Protein 6MLU (pdb70)

Nearest PDB structures (foldseek):
  6mlu-assembly1_B  TM=1.007E+00  e=1.293E-32  Drosophila melanogaster
  6ds5-assembly1_A  TM=8.374E-01  e=1.511E-11  Homo sapiens
  7oxr-assembly1_A  TM=3.494E-01  e=3.766E-03  Saccharomyces cerevisiae
  7rsl-assembly1_A  TM=3.834E-01  e=1.712E-02  Saccharomyces cerevisiae
  6a3v-assembly8_O  TM=3.384E-01  e=7.341E-02  Homo sapiens

InterPro domains:
  IPR009617 Seipin [PF06775] (64-262)
  IPR009617 Seipin [PTHR21212] (45-310)

B-factor: mean 143.52, std 32.66, range [95.57, 213.73]

GO terms:
  GO:0005789 endoplasmic reticulum membrane (C, IDA)
  GO:0005811 lipid droplet (C, IDA)
  GO:0005789 endoplasmic reticulum membrane (C, EXP)
  GO:0140042 lipid droplet formation (P, IMP)
  GO:0099103 channel activator activity (F, IDA)
  GO:0005783 endoplasmic reticulum (C, IDA)
  GO:0046890 regulation of lipid biosynthetic process (P, IGI)
  GO:0048691 positive regulation of axon extension involved in regeneration (P, IGI)
  GO:0042594 response to starvation (P, IMP)
  GO:0010883 regulation of lipid storage (P, IMP)
  GO:0046339 diacylglycerol metabolic process (P, IMP)
  GO:0046473 phosphatidic acid metabolic process (P, IMP)
  GO:0046890 regulation of lipid biosynthetic process (P, IMP)
  GO:0090207 regulation of triglyceride metabolic process (P, IMP)
  GO:0006874 intracellular calcium ion homeostasis (P, IMP)

Sequence (306 aa):
RPVHMQFKTCLETSTPCTFPHAHVSLTKKQQLLMVGQAYKVIVNIDMPESPQNLELGMFMVCAEMRDYDSMLRGHSCRSAMMRYRSPLIRMISTWVLSPLYVLGWKEEFQQVPVEIFSRYLEERQHPITDVYVEIQSQKIQFYTVTLHIVADFRPVHMQFKTCLETSTPCTFPHAHVSLTKKQQLLMVGQAYKVIVNIDMPESPQNLELGMFMVCAEMRDYDSMLRGHSCRSAMMRYRSPLIRMISTWVLSPLYVLGWKEEFQQVPVEIFSRYLEERQHPITDVYVEIQSQKIQFYTVTLHIVADF

Structure (mmCIF, N/CA/C/O backbone):
data_6MLU
#
_entry.id   6MLU
#
_cell.length_a   1.000
_cell.length_b   1.000
_cell.length_c   1.000
_cell.angle_alpha   90.00
_c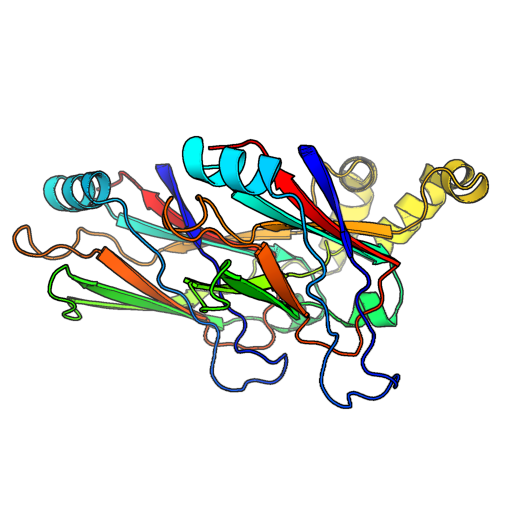ell.angle_beta   90.00
_cell.angle_gamma   90.00
#
_symmetry.space_group_name_H-M   'P 1'
#
loop_
_atom_site.group_PDB
_atom_site.id
_atom_site.type_symbol
_atom_site.label_atom_id
_atom_site.label_alt_id
_atom_site.label_comp_id
_atom_site.label_asym_id
_atom_site.label_entity_id
_atom_site.label_seq_id
_atom_site.pdbx_PDB_ins_code
_atom_site.Cartn_x
_atom_site.Cartn_y
_atom_site.Cartn_z
_atom_site.occupancy
_atom_site.B_iso_or_equiv
_atom_site.auth_seq_id
_atom_site.auth_comp_id
_atom_site.auth_asym_id
_atom_site.auth_atom_id
_atom_site.pdbx_PDB_model_num
ATOM 1 N N . ARG A 1 89 ? 144.764 113.680 195.308 1.00 169.59 88 ARG A N 1
ATOM 2 C CA . ARG A 1 89 ? 145.709 113.158 196.293 1.00 169.59 88 ARG A CA 1
ATOM 3 C C . ARG A 1 89 ? 146.992 112.494 195.718 1.00 169.59 88 ARG A C 1
ATOM 4 O O . ARG A 1 89 ? 148.060 112.702 196.294 1.00 169.59 88 ARG A O 1
ATOM 12 N N . PRO A 1 90 ? 146.941 111.714 194.625 1.00 158.41 89 PRO A N 1
ATOM 13 C CA . PRO A 1 90 ? 148.212 111.349 193.983 1.00 158.41 89 PRO A CA 1
ATOM 14 C C . PRO A 1 90 ? 148.808 112.536 193.237 1.00 158.41 89 PRO A C 1
ATOM 15 O O . PRO A 1 90 ? 148.163 113.144 192.382 1.00 158.41 89 PRO A O 1
ATOM 19 N N . VAL A 1 91 ? 150.046 112.864 193.578 1.00 151.32 90 VAL A N 1
ATOM 20 C CA . VAL A 1 91 ? 150.732 113.994 192.973 1.00 151.32 90 VAL A CA 1
ATOM 21 C C . VAL A 1 91 ? 151.352 113.546 191.657 1.00 151.32 90 VAL A C 1
ATOM 22 O O . VAL A 1 91 ? 151.590 112.360 191.423 1.00 151.32 90 VAL A O 1
ATOM 26 N N . HIS A 1 92 ? 151.589 114.506 190.766 1.00 149.01 91 HIS A N 1
ATOM 27 C CA . HIS A 1 92 ? 152.103 114.216 189.432 1.00 149.01 91 HIS A CA 1
ATOM 28 C C . HIS A 1 92 ? 153.036 115.341 189.024 1.00 149.01 91 HIS A C 1
ATOM 29 O O . HIS A 1 92 ? 152.602 116.489 188.904 1.00 149.01 91 HIS A O 1
ATOM 36 N N . MET A 1 93 ? 154.302 115.017 188.791 1.00 135.01 92 MET A N 1
ATOM 37 C CA . MET A 1 93 ? 155.326 116.022 188.556 1.00 135.01 92 MET A CA 1
ATOM 38 C C . MET A 1 93 ? 155.665 116.087 187.073 1.00 135.01 92 MET A C 1
ATOM 39 O O . MET A 1 93 ? 155.799 115.056 186.409 1.00 135.01 92 MET A O 1
ATOM 44 N N . GLN A 1 94 ? 155.806 117.310 186.556 1.00 137.53 93 GLN A N 1
ATOM 45 C CA . GLN A 1 94 ? 155.948 117.547 185.125 1.00 137.53 93 GLN A CA 1
ATOM 46 C C . GLN A 1 94 ? 157.129 118.457 184.851 1.00 137.53 93 GLN A C 1
ATOM 47 O O . GLN A 1 94 ? 157.396 119.393 185.609 1.00 137.53 93 GLN A O 1
ATOM 53 N N . PHE A 1 95 ? 157.822 118.191 183.748 1.00 124.19 94 PHE A N 1
ATOM 54 C CA . PHE A 1 95 ? 158.967 118.996 183.341 1.00 124.19 94 PHE A CA 1
ATOM 55 C C . PHE A 1 95 ? 158.510 119.954 182.252 1.00 124.19 94 PHE A C 1
ATOM 56 O O . PHE A 1 95 ? 158.520 119.647 181.061 1.00 124.19 94 PHE A O 1
ATOM 64 N N . LYS A 1 96 ? 158.086 121.136 182.677 1.00 123.23 95 LYS A N 1
ATOM 65 C CA . LYS A 1 96 ? 157.665 122.164 181.738 1.00 123.23 95 LYS A CA 1
ATOM 66 C C . LYS A 1 96 ? 158.895 122.738 181.049 1.00 123.23 95 LYS A C 1
ATOM 67 O O . LYS A 1 96 ? 159.690 123.443 181.681 1.00 123.23 95 LYS A O 1
ATOM 73 N N . THR A 1 97 ? 159.068 122.438 179.766 1.00 124.82 96 THR A N 1
ATOM 74 C CA . THR A 1 97 ? 160.250 122.873 179.032 1.00 124.82 96 THR A CA 1
ATOM 75 C C . THR A 1 97 ? 160.033 124.294 178.530 1.00 124.82 96 THR A C 1
ATOM 76 O O . THR A 1 97 ? 159.069 124.561 177.807 1.00 124.82 96 THR A O 1
ATOM 80 N N . CYS A 1 98 ? 160.937 125.198 178.903 1.00 134.12 97 CYS A N 1
ATOM 81 C CA . CYS A 1 98 ? 160.767 126.623 178.625 1.00 134.12 97 CYS A CA 1
ATOM 82 C C . CYS A 1 98 ? 161.385 126.969 177.272 1.00 134.12 97 CYS A C 1
ATOM 83 O O . CYS A 1 98 ? 162.372 127.700 177.173 1.00 134.12 97 CYS A O 1
ATOM 86 N N . LEU A 1 99 ? 160.789 126.375 176.225 1.00 152.95 98 LEU A N 1
ATOM 87 C CA . LEU A 1 99 ? 160.838 126.779 174.812 1.00 152.95 98 LEU A CA 1
ATOM 88 C C . LEU A 1 99 ? 162.196 127.234 174.272 1.00 152.95 98 LEU A C 1
ATOM 89 O O . LEU A 1 99 ? 162.270 128.148 173.444 1.00 152.95 98 LEU A O 1
ATOM 94 N N . GLU A 1 100 ? 163.270 126.627 174.793 1.00 165.54 99 GLU A N 1
ATOM 95 C CA . GLU A 1 100 ? 164.692 126.751 174.437 1.00 165.54 99 GLU A CA 1
ATOM 96 C C . GLU A 1 100 ? 165.252 128.171 174.359 1.00 165.54 99 GLU A C 1
ATOM 97 O O . GLU A 1 100 ? 166.402 128.342 173.948 1.00 165.54 99 GLU A O 1
ATOM 103 N N . THR A 1 101 ? 164.502 129.174 174.824 1.00 174.30 100 THR A N 1
ATOM 104 C CA . THR A 1 101 ? 164.927 130.570 174.874 1.00 174.30 100 THR A CA 1
ATOM 105 C C . THR A 1 101 ? 164.173 131.280 175.985 1.00 174.30 100 THR A C 1
ATOM 106 O O . THR A 1 101 ? 163.072 130.874 176.369 1.00 174.30 100 THR A O 1
ATOM 110 N N . SER A 1 102 ? 164.776 132.355 176.493 1.00 180.96 101 SER A N 1
ATOM 111 C CA . SER A 1 102 ? 164.022 133.298 177.311 1.00 180.96 101 SER A CA 1
ATOM 112 C C . SER A 1 102 ? 163.078 134.123 176.450 1.00 180.96 101 SER A C 1
ATOM 113 O O . SER A 1 102 ? 162.006 134.526 176.914 1.00 180.96 101 SER A O 1
ATOM 116 N N . THR A 1 103 ? 163.463 134.383 175.203 1.00 190.16 102 THR A N 1
ATOM 117 C CA . THR A 1 103 ? 162.603 135.035 174.233 1.00 190.16 102 THR A CA 1
ATOM 118 C C . THR A 1 103 ? 161.486 134.082 173.808 1.00 190.16 102 THR A C 1
ATOM 119 O O . THR A 1 103 ? 161.685 132.863 173.762 1.00 190.16 102 THR A O 1
ATOM 123 N N . PRO A 1 104 ? 160.288 134.606 173.512 1.00 186.96 103 PRO A N 1
ATOM 124 C CA . PRO A 1 104 ? 159.168 133.723 173.161 1.00 186.96 103 PRO A CA 1
ATOM 125 C C . PRO A 1 104 ? 159.268 133.124 171.771 1.00 186.96 103 PRO A C 1
ATOM 126 O O . PRO A 1 104 ? 158.727 133.681 170.810 1.00 186.96 103 PRO A O 1
ATOM 130 N N . CYS A 1 105 ? 159.981 132.001 171.651 1.00 188.75 104 CYS A N 1
ATOM 131 C CA . CYS A 1 105 ? 159.943 131.219 170.424 1.00 188.75 104 CYS A CA 1
ATOM 132 C C . CYS A 1 105 ? 158.530 130.700 170.165 1.00 188.75 104 CYS A C 1
ATOM 133 O O . CYS A 1 105 ? 157.862 131.162 169.235 1.00 188.75 104 CYS A O 1
ATOM 136 N N . THR A 1 106 ? 158.046 129.747 170.975 1.00 167.61 105 THR A N 1
ATOM 137 C CA . THR A 1 106 ? 156.634 129.414 170.863 1.00 167.61 105 THR A CA 1
ATOM 138 C C . THR A 1 106 ? 155.858 129.635 172.156 1.00 167.61 105 THR A C 1
ATOM 139 O O . THR A 1 106 ? 155.127 130.621 172.265 1.00 167.61 105 THR A O 1
ATOM 143 N N . PHE A 1 107 ? 156.109 128.781 173.168 1.00 132.83 106 PHE A N 1
ATOM 144 C CA . PHE A 1 107 ? 155.386 128.620 174.434 1.00 132.83 106 PHE A CA 1
ATOM 145 C C . PHE A 1 107 ? 156.003 127.490 175.253 1.00 132.83 106 PHE A C 1
ATOM 146 O O . PHE A 1 107 ? 156.716 126.653 174.686 1.00 132.83 106 PHE A O 1
ATOM 154 N N . PRO A 1 108 ? 155.766 127.420 176.568 1.00 120.75 107 PRO A N 1
ATOM 155 C CA . PRO A 1 108 ? 156.215 126.247 177.326 1.00 120.75 107 PRO A CA 1
ATOM 156 C C . PRO A 1 108 ? 155.469 124.978 176.926 1.00 120.75 107 PRO A C 1
ATOM 157 O O . PRO A 1 108 ? 154.348 125.013 176.413 1.00 120.75 107 PRO A O 1
ATOM 161 N N . HIS A 1 109 ? 156.126 123.840 177.156 1.00 127.23 108 HIS A N 1
ATOM 162 C CA . HIS A 1 109 ? 155.755 122.565 176.553 1.00 127.23 108 HIS A CA 1
ATOM 163 C C . HIS A 1 109 ? 155.853 121.475 177.614 1.00 127.23 108 HIS A C 1
ATOM 164 O O . HIS A 1 109 ? 156.658 121.564 178.541 1.00 127.23 108 HIS A O 1
ATOM 171 N N . ALA A 1 110 ? 155.026 120.438 177.458 1.00 130.31 109 ALA A N 1
ATOM 172 C CA . ALA A 1 110 ? 154.636 119.557 178.559 1.00 130.31 109 ALA A CA 1
ATOM 173 C C . ALA A 1 110 ? 154.301 118.138 178.103 1.00 130.31 109 ALA A C 1
ATOM 174 O O . ALA A 1 110 ? 154.977 117.580 177.236 1.00 130.31 109 ALA A O 1
ATOM 176 N N . HIS A 1 111 ? 153.324 117.529 178.790 1.00 141.01 110 HIS A N 1
ATOM 177 C CA . HIS A 1 111 ? 152.667 116.224 178.615 1.00 141.01 110 HIS A CA 1
ATOM 178 C C . HIS A 1 111 ? 153.567 115.008 178.849 1.00 141.01 110 HIS A C 1
ATOM 179 O O . HIS A 1 111 ? 153.820 114.189 177.963 1.00 141.01 110 HIS A O 1
ATOM 186 N N . VAL A 1 112 ? 154.018 114.865 180.091 1.00 145.55 111 VAL A N 1
ATOM 187 C CA . VAL A 1 112 ? 154.448 113.578 180.622 1.00 145.55 111 VAL A CA 1
ATOM 188 C C . VAL A 1 112 ? 153.431 113.141 181.678 1.00 145.55 111 VAL A C 1
ATOM 189 O O . VAL A 1 112 ? 153.199 113.851 182.666 1.00 145.55 111 VAL A O 1
ATOM 193 N N . SER A 1 113 ? 152.788 111.996 181.442 1.00 155.94 112 SER A N 1
ATOM 194 C CA . SER A 1 113 ? 151.753 111.485 182.345 1.00 155.94 112 SER A CA 1
ATOM 195 C C . SER A 1 113 ? 151.524 110.011 182.066 1.00 155.94 112 SER A C 1
ATOM 196 O O . SER A 1 113 ? 151.145 109.652 180.946 1.00 155.94 112 SER A O 1
ATOM 199 N N . LEU A 1 114 ? 151.732 109.162 183.076 1.00 176.38 113 LEU A N 1
ATOM 200 C CA . LEU A 1 114 ? 151.421 107.737 182.952 1.00 176.38 113 LEU A CA 1
ATOM 201 C C . LEU A 1 114 ? 151.117 107.193 184.346 1.00 176.38 113 LEU A C 1
ATOM 202 O O . LEU A 1 114 ? 152.038 106.815 185.077 1.00 176.38 113 LEU A O 1
ATOM 207 N N . THR A 1 115 ? 149.830 107.156 184.706 1.00 187.02 114 THR A N 1
ATOM 208 C CA . THR A 1 115 ? 149.331 106.388 185.855 1.00 187.02 114 THR A CA 1
ATOM 209 C C . THR A 1 115 ? 148.065 105.685 185.371 1.00 187.02 114 THR A C 1
ATOM 210 O O . THR A 1 115 ? 146.963 106.216 185.527 1.00 187.02 114 THR A O 1
ATOM 214 N N . LYS A 1 116 ? 148.233 104.487 184.801 1.00 195.30 115 LYS A N 1
ATOM 215 C CA . LYS A 1 116 ? 147.116 103.799 184.160 1.00 195.30 115 LYS A CA 1
ATOM 216 C C . LYS A 1 116 ? 146.111 103.276 185.180 1.00 195.30 115 LYS A C 1
ATOM 217 O O . LYS A 1 116 ? 144.904 103.263 184.911 1.00 195.30 115 LYS A O 1
ATOM 223 N N . LYS A 1 117 ? 146.590 102.850 186.352 1.00 192.24 116 LYS A N 1
ATOM 224 C CA . LYS A 1 117 ? 145.687 102.426 187.416 1.00 192.24 116 LYS A CA 1
ATOM 225 C C . LYS A 1 117 ? 144.874 103.604 187.950 1.00 192.24 116 LYS A C 1
ATOM 226 O O . LYS A 1 117 ? 143.676 103.466 188.224 1.00 192.24 116 LYS A O 1
ATOM 232 N N . GLN A 1 118 ? 145.483 104.790 188.028 1.00 190.08 117 GLN A N 1
ATOM 233 C CA . GLN A 1 118 ? 144.767 105.974 188.472 1.00 190.08 117 GLN A CA 1
ATOM 234 C C . GLN A 1 118 ? 143.943 106.580 187.349 1.00 190.08 117 GLN A C 1
ATOM 235 O O . GLN A 1 118 ? 142.952 107.260 187.623 1.00 190.08 117 GLN A O 1
ATOM 241 N N . GLN A 1 119 ? 144.343 106.332 186.102 1.00 188.36 118 GLN A N 1
ATOM 242 C CA . GLN A 1 119 ? 143.501 106.613 184.943 1.00 188.36 118 GLN A CA 1
ATOM 243 C C . GLN A 1 119 ? 142.184 105.849 185.028 1.00 188.36 118 GLN A C 1
ATOM 244 O O . GLN A 1 119 ? 141.099 106.426 184.868 1.00 188.36 118 GLN A O 1
ATOM 250 N N . LEU A 1 120 ? 142.266 104.545 185.313 1.00 194.99 119 LEU A N 1
ATOM 251 C CA . LEU A 1 120 ? 141.064 103.724 185.421 1.00 194.99 119 LEU A CA 1
ATOM 252 C C . LEU A 1 120 ? 140.247 104.087 186.657 1.00 194.99 119 LEU A C 1
ATOM 253 O O . LEU A 1 120 ? 139.011 104.091 186.607 1.00 194.99 119 LEU A O 1
ATOM 258 N N . LEU A 1 121 ? 140.913 104.398 187.770 1.00 191.35 120 LEU A N 1
ATOM 259 C CA . LEU A 1 121 ? 140.184 104.835 188.955 1.00 191.35 120 LEU A CA 1
ATOM 260 C C . LEU A 1 121 ? 139.597 106.234 188.795 1.00 191.35 120 LEU A C 1
ATOM 261 O O . LEU A 1 121 ? 138.645 106.576 189.502 1.00 191.35 120 LEU A O 1
ATOM 266 N N . MET A 1 122 ? 140.140 107.046 187.887 1.00 196.58 121 MET A N 1
ATOM 267 C CA . MET A 1 122 ? 139.495 108.310 187.561 1.00 196.58 121 MET A CA 1
ATOM 268 C C . MET A 1 122 ? 138.231 108.085 186.746 1.00 196.58 121 MET A C 1
ATOM 269 O O . MET A 1 122 ? 137.204 108.727 186.993 1.00 196.58 121 MET A O 1
ATOM 274 N N . VAL A 1 123 ? 138.286 107.168 185.775 1.00 195.76 122 VAL A N 1
ATOM 275 C CA . VAL A 1 123 ? 137.142 106.956 184.893 1.00 195.76 122 VAL A CA 1
ATOM 276 C C . VAL A 1 123 ? 136.013 106.246 185.629 1.00 195.76 122 VAL A C 1
ATOM 277 O O . VAL A 1 123 ? 134.851 106.674 185.578 1.00 195.76 122 VAL A O 1
ATOM 281 N N . GLY A 1 124 ? 136.337 105.166 186.343 1.00 199.03 123 GLY A N 1
ATOM 282 C CA . GLY A 1 124 ? 135.319 104.382 187.019 1.00 199.03 123 GLY A CA 1
ATOM 283 C C . GLY A 1 124 ? 134.672 105.077 188.199 1.00 199.03 123 GLY A C 1
ATOM 284 O O . GLY A 1 124 ? 133.594 104.660 188.633 1.00 199.03 123 GLY A O 1
ATOM 285 N N . GLN A 1 125 ? 135.302 106.127 188.728 1.00 198.68 124 GLN A N 1
ATOM 286 C CA . GLN A 1 125 ? 134.797 106.811 189.910 1.00 198.68 124 GLN A CA 1
ATOM 287 C C . GLN A 1 125 ? 134.673 108.320 189.728 1.00 198.68 124 GLN A C 1
ATOM 288 O O . GLN A 1 125 ? 134.511 109.031 190.731 1.00 198.68 124 GLN A O 1
ATOM 294 N N . ALA A 1 126 ? 134.761 108.818 188.484 1.00 185.54 125 ALA A N 1
ATOM 295 C CA . ALA A 1 126 ? 134.436 110.202 188.103 1.00 185.54 125 ALA A CA 1
ATOM 296 C C . ALA A 1 126 ? 135.302 111.234 188.822 1.00 185.54 125 ALA A C 1
ATOM 297 O O . ALA A 1 126 ? 134.807 112.246 189.320 1.00 185.54 125 ALA A O 1
ATOM 299 N N . TYR A 1 127 ? 136.609 110.991 188.862 1.00 184.70 126 TYR A N 1
ATOM 300 C CA . TYR A 1 127 ? 137.529 111.894 189.535 1.00 184.70 126 TYR A CA 1
ATOM 301 C C . TYR A 1 127 ? 137.820 113.104 188.645 1.00 184.70 126 TYR A C 1
ATOM 302 O O . TYR A 1 127 ? 137.361 113.196 187.506 1.00 184.70 126 TYR A O 1
ATOM 311 N N . LYS A 1 128 ? 138.600 114.048 189.167 1.00 157.08 127 LYS A N 1
ATOM 312 C CA . LYS A 1 128 ? 138.959 115.239 188.409 1.00 157.08 127 LYS A CA 1
ATOM 313 C C . LYS A 1 128 ? 140.439 115.535 188.602 1.00 157.08 127 LYS A C 1
ATOM 314 O O . LYS A 1 128 ? 141.140 114.860 189.367 1.00 157.08 127 LYS A O 1
ATOM 320 N N . VAL A 1 129 ? 140.910 116.569 187.905 1.00 145.61 128 VAL A N 1
ATOM 321 C CA . VAL A 1 129 ? 142.322 116.914 187.854 1.00 145.61 128 VAL A CA 1
ATOM 322 C C . VAL A 1 129 ? 142.474 118.418 188.068 1.00 145.61 128 VAL A C 1
ATOM 323 O O . VAL A 1 129 ? 141.611 119.214 187.680 1.00 145.61 128 VAL A O 1
ATOM 327 N N . ILE A 1 130 ? 143.555 118.799 188.745 1.00 138.21 129 ILE A N 1
ATOM 328 C CA . ILE A 1 130 ? 143.882 120.196 189.003 1.00 138.21 129 ILE A CA 1
ATOM 329 C C . ILE A 1 130 ? 145.394 120.370 188.926 1.00 138.21 129 ILE A C 1
ATOM 330 O O . ILE A 1 130 ? 146.159 119.535 189.422 1.00 138.21 129 ILE A O 1
ATOM 335 N N . VAL A 1 131 ? 145.825 121.430 188.256 1.00 126.32 130 VAL A N 1
ATOM 336 C CA . VAL A 1 131 ? 147.235 121.771 188.148 1.00 126.32 130 VAL A CA 1
ATOM 337 C C . VAL A 1 131 ? 147.563 122.749 189.270 1.00 126.32 130 VAL A C 1
ATOM 338 O O . VAL A 1 131 ? 146.683 123.434 189.799 1.00 126.32 130 VAL A O 1
ATOM 342 N N . ASN A 1 132 ? 148.829 122.779 189.678 1.00 121.65 131 ASN A N 1
ATOM 343 C CA . ASN A 1 132 ? 149.284 123.673 190.735 1.00 121.65 131 ASN A CA 1
ATOM 344 C C . ASN A 1 132 ? 150.677 124.150 190.371 1.00 121.65 131 ASN A C 1
ATOM 345 O O . ASN A 1 132 ? 151.569 123.331 190.134 1.00 121.65 131 ASN A O 1
ATOM 350 N N . ILE A 1 133 ? 150.865 125.463 190.326 1.00 109.73 132 ILE A N 1
ATOM 351 C CA . ILE A 1 133 ? 152.122 126.063 189.905 1.00 109.73 132 ILE A CA 1
ATOM 352 C C . ILE A 1 133 ? 152.724 126.811 191.085 1.00 109.73 132 ILE A C 1
ATOM 353 O O . ILE A 1 133 ? 152.028 127.554 191.781 1.00 109.73 132 ILE A O 1
ATOM 358 N N . ASP A 1 134 ? 154.019 126.611 191.310 1.00 114.67 133 ASP A N 1
ATOM 359 C CA . ASP A 1 134 ? 154.750 127.265 192.387 1.00 114.67 133 ASP A CA 1
ATOM 360 C C . ASP A 1 134 ? 155.593 128.372 191.770 1.00 114.67 133 ASP A C 1
ATOM 361 O O . ASP A 1 134 ? 156.528 128.092 191.014 1.00 114.67 133 ASP A O 1
ATOM 366 N N . MET A 1 135 ? 155.279 129.615 192.103 1.00 100.91 134 MET A N 1
ATOM 367 C CA . MET A 1 135 ? 155.951 130.747 191.488 1.00 100.91 134 MET A CA 1
ATOM 368 C C . MET A 1 135 ? 156.305 131.779 192.549 1.00 100.91 134 MET A C 1
ATOM 369 O O . MET A 1 135 ? 155.579 131.931 193.535 1.00 100.91 134 MET A O 1
ATOM 374 N N . PRO A 1 136 ? 157.423 132.483 192.381 1.00 100.74 135 PRO A N 1
ATOM 375 C CA . PRO A 1 136 ? 157.864 133.415 193.425 1.00 100.74 135 PRO A CA 1
ATOM 376 C C . PRO A 1 136 ? 157.253 134.793 193.293 1.00 100.74 135 PRO A C 1
ATOM 377 O O . PRO A 1 136 ? 156.440 135.043 192.402 1.00 100.74 135 PRO A O 1
ATOM 381 N N . GLU A 1 137 ? 157.648 135.700 194.181 1.00 100.01 136 GLU A N 1
ATOM 382 C CA . GLU A 1 137 ? 157.283 137.110 194.060 1.00 100.01 136 GLU A CA 1
ATOM 383 C C . GLU A 1 137 ? 158.359 137.900 193.323 1.00 100.01 136 GLU A C 1
ATOM 384 O O . GLU A 1 137 ? 158.842 138.921 193.806 1.00 100.01 136 GLU A O 1
ATOM 390 N N . SER A 1 138 ? 158.738 137.427 192.144 1.00 104.20 137 SER A N 1
ATOM 391 C CA . SER A 1 138 ? 159.696 138.147 191.327 1.00 104.20 137 SER A CA 1
ATOM 392 C C . SER A 1 138 ? 159.063 139.421 190.772 1.00 104.20 137 SER A C 1
ATOM 393 O O . SER A 1 138 ? 157.844 139.480 190.594 1.00 104.20 137 SER A O 1
ATOM 396 N N . PRO A 1 139 ? 159.864 140.467 190.536 1.00 109.69 138 PRO A N 1
ATOM 397 C CA . PRO A 1 139 ? 159.320 141.670 189.885 1.00 109.69 138 PRO A CA 1
ATOM 398 C C . PRO A 1 139 ? 158.781 141.412 188.494 1.00 109.69 138 PRO A C 1
ATOM 399 O O . PRO A 1 139 ? 157.762 142.003 188.116 1.00 109.69 138 PRO A O 1
ATOM 403 N N . GLN A 1 140 ? 159.422 140.527 187.725 1.00 104.11 139 GLN A N 1
ATOM 404 C CA . GLN A 1 140 ? 158.833 140.094 186.462 1.00 104.11 139 GLN A CA 1
ATOM 405 C C . GLN A 1 140 ? 157.579 139.269 186.705 1.00 104.11 139 GLN A C 1
ATOM 406 O O . GLN A 1 140 ? 156.636 139.314 185.910 1.00 104.11 139 GLN A O 1
ATOM 412 N N . ASN A 1 141 ? 157.547 138.517 187.805 1.00 103.02 140 ASN A N 1
ATOM 413 C CA . ASN A 1 141 ? 156.361 137.739 188.116 1.00 103.02 140 ASN A CA 1
ATOM 414 C C . ASN A 1 141 ? 155.240 138.627 188.636 1.00 103.02 140 ASN A C 1
ATOM 415 O O . ASN A 1 141 ? 154.066 138.349 188.380 1.00 103.02 140 ASN A O 1
ATOM 420 N N . LEU A 1 142 ? 155.575 139.691 189.360 1.00 104.47 141 LEU A N 1
ATOM 421 C CA . LEU A 1 142 ? 154.543 140.596 189.844 1.00 104.47 141 LEU A CA 1
ATOM 422 C C . LEU A 1 142 ? 154.054 141.552 188.772 1.00 104.47 141 LEU A C 1
ATOM 423 O O . LEU A 1 142 ? 152.932 142.053 188.873 1.00 104.47 141 LEU A O 1
ATOM 428 N N . GLU A 1 143 ? 154.860 141.808 187.745 1.00 111.15 142 GLU A N 1
ATOM 429 C CA . GLU A 1 143 ? 154.418 142.619 186.620 1.00 111.15 142 GLU A CA 1
ATOM 430 C C . GLU A 1 143 ? 153.531 141.827 185.663 1.00 111.15 142 GLU A C 1
ATOM 431 O O . GLU A 1 143 ? 152.864 142.423 184.810 1.00 111.15 142 GLU A O 1
ATOM 437 N N . LEU A 1 144 ? 153.465 140.503 185.834 1.00 108.17 143 LEU A N 1
ATOM 438 C CA . LEU A 1 144 ? 152.787 139.636 184.876 1.00 108.17 143 LEU A CA 1
ATOM 439 C C . LEU A 1 144 ? 151.279 139.846 184.893 1.00 108.17 143 LEU A C 1
ATOM 440 O O . LEU A 1 144 ? 150.672 140.134 183.857 1.00 108.17 143 LEU A O 1
ATOM 445 N N . GLY A 1 145 ? 150.658 139.713 186.055 1.00 115.77 144 GLY A N 1
ATOM 446 C CA . GLY A 1 145 ? 149.218 139.828 186.107 1.00 115.77 144 GLY A CA 1
ATOM 447 C C . GLY A 1 145 ? 148.544 138.566 185.599 1.00 115.77 144 GLY A C 1
ATOM 448 O O . GLY A 1 145 ? 149.009 137.449 185.819 1.00 115.77 144 GLY A O 1
ATOM 449 N N . MET A 1 146 ? 147.430 138.758 184.902 1.00 114.54 145 MET A N 1
ATOM 450 C CA . MET A 1 146 ? 146.628 137.631 184.451 1.00 114.54 145 MET A CA 1
ATOM 451 C C . MET A 1 146 ? 147.300 136.923 183.283 1.00 114.54 145 MET A C 1
ATOM 452 O O . MET A 1 146 ? 147.927 137.554 182.429 1.00 114.54 145 MET A O 1
ATOM 457 N N . PHE A 1 147 ? 147.181 135.598 183.263 1.00 111.60 146 PHE A N 1
ATOM 458 C CA . PHE A 1 147 ? 147.676 134.785 182.168 1.00 111.60 146 PHE A CA 1
ATOM 459 C C . PHE A 1 147 ? 146.741 133.599 181.992 1.00 111.60 146 PHE A C 1
ATOM 460 O O . PHE A 1 147 ? 146.063 133.174 182.930 1.00 111.60 146 PHE A O 1
ATOM 468 N N . MET A 1 148 ? 146.720 133.064 180.782 1.00 116.26 147 MET A N 1
ATOM 469 C CA . MET A 1 148 ? 145.930 131.886 180.475 1.00 116.26 147 MET A CA 1
ATOM 470 C C . MET A 1 148 ? 146.789 130.632 180.561 1.00 116.26 147 MET A C 1
ATOM 471 O O . MET A 1 148 ? 148.002 130.664 180.355 1.00 116.26 147 MET A O 1
ATOM 476 N N . VAL A 1 149 ? 146.135 129.521 180.885 1.00 118.96 148 VAL A N 1
ATOM 477 C CA . VAL A 1 149 ? 146.772 128.212 180.890 1.00 118.96 148 VAL A CA 1
ATOM 478 C C . VAL A 1 149 ? 145.792 127.253 180.236 1.00 118.96 148 VAL A C 1
ATOM 479 O O . VAL A 1 149 ? 144.577 127.465 180.277 1.00 118.96 148 VAL A O 1
ATOM 483 N N . CYS A 1 150 ? 146.312 126.227 179.567 1.00 133.36 149 CYS A N 1
ATOM 484 C CA . CYS A 1 150 ? 145.4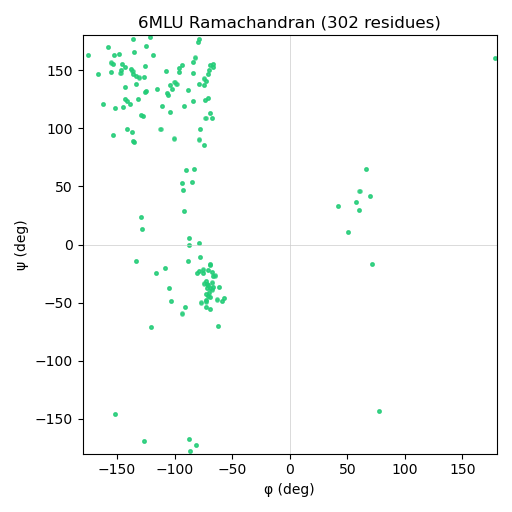14 125.380 178.801 1.00 133.36 149 CYS A CA 1
ATOM 485 C C . CYS A 1 150 ? 145.929 123.950 178.815 1.00 133.36 149 CYS A C 1
ATOM 486 O O . CYS A 1 150 ? 147.136 123.708 178.910 1.00 133.36 149 CYS A O 1
ATOM 489 N N . ALA A 1 151 ? 144.996 123.004 178.722 1.00 143.15 150 ALA A N 1
ATOM 490 C CA . ALA A 1 151 ? 145.310 121.587 178.835 1.00 143.15 150 ALA A CA 1
ATOM 491 C C . ALA A 1 151 ? 144.448 120.781 177.875 1.00 143.15 150 ALA A C 1
ATOM 492 O O . ALA A 1 151 ? 143.336 121.183 177.528 1.00 143.15 150 ALA A O 1
ATOM 494 N N . GLU A 1 152 ? 144.972 119.628 177.461 1.00 157.65 151 GLU A N 1
ATOM 495 C CA . GLU A 1 152 ? 144.319 118.766 176.486 1.00 157.65 151 GLU A CA 1
ATOM 496 C C . GLU A 1 152 ? 144.145 117.370 177.061 1.00 157.65 151 GLU A C 1
ATOM 497 O O . GLU A 1 152 ? 144.687 117.032 178.114 1.00 157.65 151 GLU A O 1
ATOM 503 N N . MET A 1 153 ? 143.387 116.544 176.342 1.00 170.20 152 MET A N 1
ATOM 504 C CA . MET A 1 153 ? 143.078 115.181 176.774 1.00 170.20 152 MET A CA 1
ATOM 505 C C . MET A 1 153 ? 143.214 114.252 175.574 1.00 170.20 152 MET A C 1
ATOM 506 O O . MET A 1 153 ? 142.270 114.104 174.790 1.00 170.20 152 MET A O 1
ATOM 511 N N . ARG A 1 154 ? 144.371 113.606 175.442 1.00 171.72 153 ARG A N 1
ATOM 512 C CA . ARG A 1 154 ? 144.620 112.640 174.380 1.00 171.72 153 ARG A CA 1
ATOM 513 C C . ARG A 1 154 ? 144.619 111.235 174.966 1.00 171.72 153 ARG A C 1
ATOM 514 O O . ARG A 1 154 ? 145.307 110.972 175.957 1.00 171.72 153 ARG A O 1
ATOM 522 N N . ASP A 1 155 ? 143.866 110.335 174.340 1.00 185.22 154 ASP A N 1
ATOM 523 C CA . ASP A 1 155 ? 143.577 109.044 174.944 1.00 185.22 154 ASP A CA 1
ATOM 524 C C . ASP A 1 155 ? 144.660 108.017 174.622 1.00 185.22 154 ASP A C 1
ATOM 525 O O . ASP A 1 155 ? 145.746 108.340 174.137 1.00 185.22 154 ASP A O 1
ATOM 530 N N . TYR A 1 156 ? 144.345 106.749 174.905 1.00 187.11 155 TYR A N 1
ATOM 531 C CA . TYR A 1 156 ? 145.214 105.637 174.539 1.00 187.11 155 TYR A CA 1
ATOM 532 C C . TYR A 1 156 ? 145.326 105.490 173.027 1.00 187.11 155 TYR A C 1
ATOM 533 O O . TYR A 1 156 ? 146.340 104.987 172.528 1.00 187.11 155 TYR A O 1
ATOM 542 N N . ASP A 1 157 ? 144.311 105.928 172.288 1.00 190.19 156 ASP A N 1
ATOM 543 C CA . ASP A 1 157 ? 144.368 105.994 170.837 1.00 190.19 156 ASP A CA 1
ATOM 544 C C . ASP A 1 157 ? 144.960 107.298 170.326 1.00 190.19 156 ASP A C 1
ATOM 545 O O . ASP A 1 157 ? 144.944 107.523 169.110 1.00 190.19 156 ASP A O 1
ATOM 550 N N . SER A 1 158 ? 145.449 108.155 171.233 1.00 185.45 157 SER A N 1
ATOM 551 C CA . SER A 1 158 ? 146.009 109.480 170.926 1.00 185.45 157 SER A CA 1
ATOM 552 C C . SER A 1 158 ? 145.003 110.369 170.195 1.00 185.45 157 SER A C 1
ATOM 553 O O . SER A 1 158 ? 145.359 111.145 169.307 1.00 185.45 157 SER A O 1
ATOM 556 N N . MET A 1 159 ? 143.734 110.253 170.573 1.00 183.19 158 MET A N 1
ATOM 557 C CA . MET A 1 159 ? 142.675 111.103 170.049 1.00 183.19 158 MET A CA 1
ATOM 558 C C . MET A 1 159 ? 142.342 112.166 171.085 1.00 183.19 158 MET A C 1
ATOM 559 O O . MET A 1 159 ? 142.198 111.858 172.271 1.00 183.19 158 MET A O 1
ATOM 564 N N . LEU A 1 160 ? 142.228 113.411 170.634 1.00 171.08 159 LEU A N 1
ATOM 565 C CA . LEU A 1 160 ? 141.891 114.527 171.509 1.00 171.08 159 LEU A CA 1
ATOM 566 C C . LEU A 1 160 ? 140.448 114.396 171.981 1.00 171.08 159 LEU A C 1
ATOM 567 O O . LEU A 1 160 ? 139.513 114.509 171.182 1.00 171.08 159 LEU A O 1
ATOM 572 N N . ARG A 1 161 ? 140.260 114.161 173.277 1.00 172.94 160 ARG A N 1
ATOM 573 C CA . ARG A 1 161 ? 138.933 113.935 173.836 1.00 172.94 160 ARG A CA 1
ATOM 574 C C .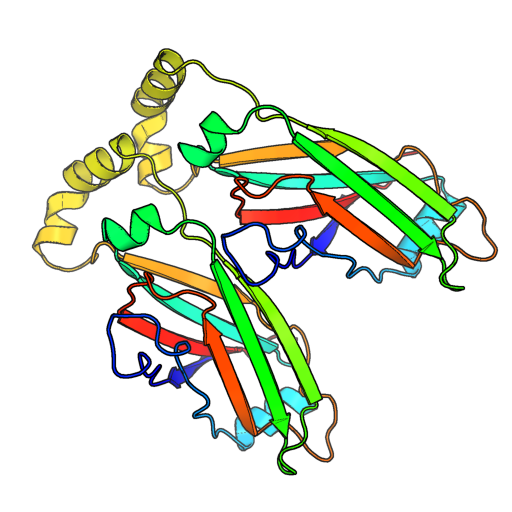 ARG A 1 161 ? 138.427 115.096 174.676 1.00 172.94 160 ARG A C 1
ATOM 575 O O . ARG A 1 161 ? 137.225 115.200 174.913 1.00 172.94 160 ARG A O 1
ATOM 583 N N . GLY A 1 162 ? 139.315 115.959 175.146 1.00 160.64 161 GLY A N 1
ATOM 584 C CA . GLY A 1 162 ? 138.909 117.108 175.933 1.00 160.64 161 GLY A CA 1
ATOM 585 C C . GLY A 1 162 ? 139.934 118.216 175.837 1.00 160.64 161 GLY A C 1
ATOM 586 O O . GLY A 1 162 ? 141.135 117.971 175.708 1.00 160.64 161 GLY A O 1
ATOM 587 N N . HIS A 1 163 ? 139.443 119.447 175.920 1.00 144.17 162 HIS A N 1
ATOM 588 C CA . HIS A 1 163 ? 140.273 120.627 175.704 1.00 144.17 162 HIS A CA 1
ATOM 589 C C . HIS A 1 163 ? 139.692 121.775 176.505 1.00 144.17 162 HIS A C 1
ATOM 590 O O . HIS A 1 163 ? 138.557 122.189 176.248 1.00 144.17 162 HIS A O 1
ATOM 597 N N . SER A 1 164 ? 140.459 122.292 177.462 1.00 140.21 163 SER A N 1
ATOM 598 C CA . SER A 1 164 ? 139.984 123.400 178.281 1.00 140.21 163 SER A CA 1
ATOM 599 C C . SER A 1 164 ? 141.127 124.362 178.542 1.00 140.21 163 SER A C 1
ATOM 600 O O . SER A 1 164 ? 142.166 123.965 179.078 1.00 140.21 163 SER A O 1
ATOM 603 N N . CYS A 1 165 ? 140.928 125.617 178.167 1.00 137.07 164 CYS A N 1
ATOM 604 C CA . CYS A 1 165 ? 141.855 126.678 178.518 1.00 137.07 164 CYS A CA 1
ATOM 605 C C . CYS A 1 165 ? 141.314 127.416 179.733 1.00 137.07 164 CYS A C 1
ATOM 606 O O . CYS A 1 165 ? 140.108 127.672 179.833 1.00 137.07 164 CYS A O 1
ATOM 609 N N . ARG A 1 166 ? 142.206 127.744 180.661 1.00 125.89 165 ARG A N 1
ATOM 610 C CA . ARG A 1 166 ? 141.823 128.271 181.961 1.00 125.89 165 ARG A CA 1
ATOM 611 C C . ARG A 1 166 ? 142.527 129.590 182.232 1.00 125.89 165 ARG A C 1
ATOM 612 O O . ARG A 1 166 ? 143.617 129.850 181.721 1.00 125.89 165 ARG A O 1
ATOM 620 N N . SER A 1 167 ? 141.892 130.412 183.058 1.00 109.77 166 SER A N 1
ATOM 621 C CA . SER A 1 167 ? 142.426 131.703 183.460 1.00 109.77 166 SER A CA 1
ATOM 622 C C . SER A 1 167 ? 143.136 131.590 184.799 1.00 109.77 166 SER A C 1
ATOM 623 O O . SER A 1 167 ? 142.757 130.791 185.658 1.00 109.77 166 SER A O 1
ATOM 626 N N . ALA A 1 168 ? 144.166 132.413 184.980 1.00 105.29 167 ALA A N 1
ATOM 627 C CA . ALA A 1 168 ? 144.957 132.363 186.199 1.00 105.29 167 ALA A CA 1
ATOM 628 C C . ALA A 1 168 ? 145.615 133.710 186.433 1.00 105.29 167 ALA A C 1
ATOM 629 O O . ALA A 1 168 ? 145.828 134.493 185.505 1.00 105.29 167 ALA A O 1
ATOM 631 N N . MET A 1 169 ? 145.948 133.959 187.699 1.00 106.62 168 MET A N 1
ATOM 632 C CA . MET A 1 169 ? 146.559 135.199 188.156 1.00 106.62 168 MET A CA 1
ATOM 633 C C . MET A 1 169 ? 147.074 134.965 189.568 1.00 106.62 168 MET A C 1
ATOM 634 O O . MET A 1 169 ? 146.485 134.191 190.326 1.00 106.62 168 MET A O 1
ATOM 639 N N . MET A 1 170 ? 148.179 135.623 189.908 1.00 109.81 169 MET A N 1
ATOM 640 C CA . MET A 1 170 ? 148.704 135.566 191.264 1.00 109.81 169 MET A CA 1
ATOM 641 C C . MET A 1 170 ? 147.758 136.245 192.244 1.00 109.81 169 MET A C 1
ATOM 642 O O . MET A 1 170 ? 146.995 137.147 191.885 1.00 109.81 169 MET A O 1
ATOM 647 N N . ARG A 1 171 ? 147.804 135.796 193.493 1.00 105.13 170 ARG A N 1
ATOM 648 C CA . ARG A 1 171 ? 147.136 136.499 194.578 1.00 105.13 170 ARG A CA 1
ATOM 649 C C . ARG A 1 171 ? 147.841 137.828 194.797 1.00 105.13 170 ARG A C 1
ATOM 650 O O . ARG A 1 171 ? 148.976 137.860 195.284 1.00 105.13 170 ARG A O 1
ATOM 658 N N . TYR A 1 172 ? 147.189 138.923 194.426 1.00 99.55 171 TYR A N 1
ATOM 659 C CA . TYR A 1 172 ? 147.834 140.222 194.521 1.00 99.55 171 TYR A CA 1
ATOM 660 C C . TYR A 1 172 ? 147.911 140.690 195.963 1.00 99.55 171 TYR A C 1
ATOM 661 O O . TYR A 1 172 ? 146.951 140.571 196.729 1.00 99.55 171 TYR A O 1
ATOM 670 N N . ARG A 1 173 ? 149.067 141.233 196.323 1.00 104.80 172 ARG A N 1
ATOM 671 C CA . ARG A 1 173 ? 149.297 141.845 197.619 1.00 104.80 172 ARG A CA 1
ATOM 672 C C . ARG A 1 173 ? 149.830 143.247 197.391 1.00 104.80 172 ARG A C 1
ATOM 673 O O . ARG A 1 173 ? 150.571 143.488 196.435 1.00 104.80 172 ARG A O 1
ATOM 681 N N . SER A 1 174 ? 149.441 144.171 198.259 1.00 104.79 173 SER A N 1
ATOM 682 C CA . SER A 1 174 ? 149.988 145.511 198.197 1.00 104.79 173 SER A CA 1
ATOM 683 C C . SER A 1 174 ? 151.459 145.482 198.615 1.00 104.79 173 SER A C 1
ATOM 684 O O . SER A 1 174 ? 151.884 144.569 199.325 1.00 104.79 173 SER A O 1
ATOM 687 N N . PRO A 1 175 ? 152.267 146.444 198.157 1.00 100.38 174 PRO A N 1
ATOM 688 C CA . PRO A 1 175 ? 153.660 146.485 198.624 1.00 100.38 174 PRO A CA 1
ATOM 689 C C . PRO A 1 175 ? 153.785 146.817 200.096 1.00 100.38 174 PRO A C 1
ATOM 690 O O . PRO A 1 175 ? 154.763 146.394 200.730 1.00 100.38 174 PRO A O 1
ATOM 694 N N . LEU A 1 176 ? 152.815 147.543 200.652 1.00 106.43 175 LEU A N 1
ATOM 695 C CA . LEU A 1 176 ? 152.787 147.799 202.088 1.00 106.43 175 LEU A CA 1
ATOM 696 C C . LEU A 1 176 ? 152.633 146.504 202.868 1.00 106.43 175 LEU A C 1
ATOM 697 O O . LEU A 1 176 ? 153.373 146.249 203.822 1.00 106.43 175 LEU A O 1
ATOM 702 N N . ILE A 1 177 ? 151.687 145.657 202.457 1.00 107.14 176 ILE A N 1
ATOM 703 C CA . ILE A 1 177 ? 151.465 144.427 203.198 1.00 107.14 176 ILE A CA 1
ATOM 704 C C . ILE A 1 177 ? 152.565 143.408 202.927 1.00 107.14 176 ILE A C 1
ATOM 705 O O . ILE A 1 177 ? 152.814 142.544 203.774 1.00 107.14 176 ILE A O 1
ATOM 710 N N . ARG A 1 178 ? 153.290 143.528 201.811 1.00 106.79 177 ARG A N 1
ATOM 711 C CA . ARG A 1 178 ? 154.461 142.679 201.630 1.00 106.79 177 ARG A CA 1
ATOM 712 C C . ARG A 1 178 ? 155.591 143.109 202.549 1.00 106.79 177 ARG A C 1
ATOM 713 O O . ARG A 1 178 ? 156.304 142.258 203.092 1.00 106.79 177 ARG A O 1
ATOM 721 N N . MET A 1 179 ? 155.756 144.418 202.760 1.00 118.26 178 MET A N 1
ATOM 722 C CA . MET A 1 179 ? 156.766 144.873 203.710 1.00 118.26 178 MET A CA 1
ATOM 723 C C . MET A 1 179 ? 156.401 144.491 205.138 1.00 118.26 178 MET A C 1
ATOM 724 O O . MET A 1 179 ? 157.274 144.106 205.920 1.00 118.26 178 MET A O 1
ATOM 729 N N . ILE A 1 180 ? 155.117 144.576 205.487 1.00 119.79 179 ILE A N 1
ATOM 730 C CA . ILE A 1 180 ? 154.698 144.232 206.841 1.00 119.79 179 ILE A CA 1
ATOM 731 C C . ILE A 1 180 ? 154.823 142.732 207.076 1.00 119.79 179 ILE A C 1
ATOM 732 O O . ILE A 1 180 ? 155.313 142.296 208.128 1.00 119.79 179 ILE A O 1
ATOM 737 N N . SER A 1 181 ? 154.439 141.919 206.088 1.00 120.76 180 SER A N 1
ATOM 738 C CA . SER A 1 181 ? 154.635 140.478 206.201 1.00 120.76 180 SER A CA 1
ATOM 739 C C . SER A 1 181 ? 156.110 140.107 206.173 1.00 120.76 180 SER A C 1
ATOM 740 O O . SER A 1 181 ? 156.493 139.040 206.672 1.00 120.76 180 SER A O 1
ATOM 743 N N . THR A 1 182 ? 156.951 140.962 205.596 1.00 119.59 181 THR A N 1
ATOM 744 C CA . THR A 1 182 ? 158.388 140.736 205.659 1.00 119.59 181 THR A CA 1
ATOM 745 C C . THR A 1 182 ? 158.924 141.014 207.059 1.00 119.59 181 THR A C 1
ATOM 746 O O . THR A 1 182 ? 159.656 140.195 207.623 1.00 119.59 181 THR A O 1
ATOM 750 N N . TRP A 1 183 ? 158.567 142.165 207.635 1.00 121.95 182 TRP A N 1
ATOM 751 C CA . TRP A 1 183 ? 159.112 142.535 208.936 1.00 121.95 182 TRP A CA 1
ATOM 752 C C . TRP A 1 183 ? 158.564 141.674 210.064 1.00 121.95 182 TRP A C 1
ATOM 753 O O . TRP A 1 183 ? 159.292 141.377 211.016 1.00 121.95 182 TRP A O 1
ATOM 764 N N . VAL A 1 184 ? 157.299 141.267 209.984 1.00 126.00 183 VAL A N 1
ATOM 765 C CA . VAL A 1 184 ? 156.706 140.483 211.063 1.00 126.00 183 VAL A CA 1
ATOM 766 C C . VAL A 1 184 ? 157.258 139.065 211.061 1.00 126.00 183 VAL A C 1
ATOM 767 O O . VAL A 1 184 ? 157.782 138.585 212.072 1.00 126.00 183 VAL A O 1
ATOM 771 N N . LEU A 1 185 ? 157.172 138.381 209.925 1.00 121.10 184 LEU A N 1
ATOM 772 C CA . LEU A 1 185 ? 157.589 136.991 209.849 1.00 121.10 184 LEU A CA 1
ATOM 773 C C . LEU A 1 185 ? 159.043 136.839 209.437 1.00 121.10 184 LEU A C 1
ATOM 774 O O . LEU A 1 185 ? 159.395 135.819 208.837 1.00 121.10 184 LEU A O 1
ATOM 779 N N . SER A 1 186 ? 159.877 137.826 209.758 1.00 118.37 185 SER A N 1
ATOM 780 C CA . SER A 1 186 ? 161.273 137.847 209.328 1.00 118.37 185 SER A CA 1
ATOM 781 C C . SER A 1 186 ? 162.131 136.640 209.730 1.00 118.37 185 SER A C 1
ATOM 782 O O . SER A 1 186 ? 162.849 136.135 208.850 1.00 118.37 1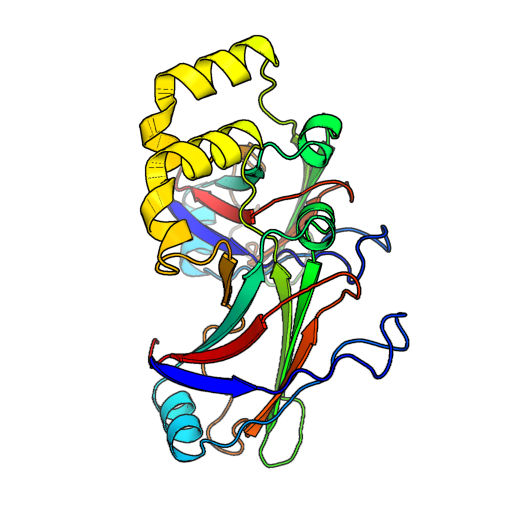85 SER A O 1
ATOM 785 N N . PRO A 1 187 ? 162.125 136.115 210.974 1.00 127.47 186 PRO A N 1
ATOM 786 C CA . PRO A 1 187 ? 162.983 134.947 211.246 1.00 127.47 186 PRO A CA 1
ATOM 787 C C . PRO A 1 187 ? 162.527 133.669 210.565 1.00 127.47 186 PRO A C 1
ATOM 788 O O . PRO A 1 187 ? 163.321 132.728 210.467 1.00 127.47 186 PRO A O 1
ATOM 792 N N . LEU A 1 188 ? 161.284 133.603 210.089 1.00 122.86 187 LEU A N 1
ATOM 793 C CA . LEU A 1 188 ? 160.866 132.454 209.300 1.00 122.86 187 LEU A CA 1
ATOM 794 C C . LEU A 1 188 ? 161.537 132.464 207.935 1.00 122.86 187 LEU A C 1
ATOM 795 O O . LEU A 1 188 ? 162.035 131.433 207.466 1.00 122.86 187 LEU A O 1
ATOM 800 N N . TYR A 1 189 ? 161.568 133.627 207.287 1.00 124.35 188 TYR A N 1
ATOM 801 C CA . TYR A 1 189 ? 162.195 133.721 205.977 1.00 124.35 188 TYR A CA 1
ATOM 802 C C . TYR A 1 189 ? 163.712 133.717 206.081 1.00 124.35 188 TYR A C 1
ATOM 803 O O . TYR A 1 189 ? 164.392 133.350 205.118 1.00 124.35 188 TYR A O 1
ATOM 812 N N . VAL A 1 190 ? 164.261 134.133 207.227 1.00 125.24 189 VAL A N 1
ATOM 813 C CA . VAL A 1 190 ? 165.700 134.018 207.431 1.00 125.24 189 VAL A CA 1
ATOM 814 C C . VAL A 1 190 ? 166.101 132.557 207.564 1.00 125.24 189 VAL A C 1
ATOM 815 O O . VAL A 1 190 ? 167.056 132.097 206.923 1.00 125.24 189 VAL A O 1
ATOM 819 N N . LEU A 1 191 ? 165.352 131.794 208.350 1.00 133.30 190 LEU A N 1
ATOM 820 C CA . LEU A 1 191 ? 165.650 130.383 208.529 1.00 133.30 190 LEU A CA 1
ATOM 821 C C . LEU A 1 191 ? 165.176 129.517 207.372 1.00 133.30 190 LEU A C 1
ATOM 822 O O . LEU A 1 191 ? 165.366 128.298 207.422 1.00 133.30 190 LEU A O 1
ATOM 827 N N . GLY A 1 192 ? 164.583 130.105 206.341 1.00 141.81 191 GLY A N 1
ATOM 828 C CA . GLY A 1 192 ? 164.190 129.358 205.162 1.00 141.81 191 GLY A CA 1
ATOM 829 C C . GLY A 1 192 ? 163.042 128.407 205.405 1.00 141.81 191 GLY A C 1
ATOM 830 O O . GLY A 1 192 ? 163.072 127.267 204.926 1.00 141.81 191 GLY A O 1
ATOM 831 N N . TRP A 1 193 ? 162.033 128.840 206.151 1.00 144.08 192 TRP A N 1
ATOM 832 C CA . TRP A 1 193 ? 160.894 127.997 206.474 1.00 144.08 192 TRP A CA 1
ATOM 833 C C . TRP A 1 193 ? 159.655 128.370 205.685 1.00 144.08 192 TRP A C 1
ATOM 834 O O . TRP A 1 193 ? 158.892 127.488 205.283 1.00 144.08 192 TRP A O 1
ATOM 845 N N . LYS A 1 194 ? 159.440 129.659 205.456 1.00 134.35 193 LYS A N 1
ATOM 846 C CA . LYS A 1 194 ? 158.616 130.136 204.362 1.00 134.35 193 LYS A CA 1
ATOM 847 C C . LYS A 1 194 ? 159.542 130.743 203.317 1.00 134.35 193 LYS A C 1
ATOM 848 O O . LYS A 1 194 ? 160.618 131.245 203.649 1.00 134.35 193 LYS A O 1
ATOM 854 N N . GLU A 1 195 ? 159.139 130.670 202.048 1.00 137.47 194 GLU A N 1
ATOM 855 C CA . GLU A 1 195 ? 160.096 130.863 200.964 1.00 137.47 194 GLU A CA 1
ATOM 856 C C . GLU A 1 195 ? 159.636 131.879 199.927 1.00 137.47 194 GLU A C 1
ATOM 857 O O . GLU A 1 195 ? 160.080 131.802 198.778 1.00 137.47 194 GLU A O 1
ATOM 863 N N . GLU A 1 196 ? 158.745 132.800 200.305 1.00 123.48 195 GLU A N 1
ATOM 864 C CA . GLU A 1 196 ? 158.343 133.959 199.493 1.00 123.48 195 GLU A CA 1
ATOM 865 C C . GLU A 1 196 ? 157.717 133.573 198.152 1.00 123.48 195 GLU A C 1
ATOM 866 O O . GLU A 1 196 ? 157.828 134.317 197.175 1.00 123.48 195 GLU A O 1
ATOM 872 N N . PHE A 1 197 ? 157.060 132.427 198.070 1.00 113.15 196 PHE A N 1
ATOM 873 C CA . PHE A 1 197 ? 156.417 132.029 196.827 1.00 113.15 196 PHE A CA 1
ATOM 874 C C . PHE A 1 197 ? 154.929 131.824 197.074 1.00 113.15 196 PHE A C 1
ATOM 875 O O . PHE A 1 197 ? 154.439 131.967 198.195 1.00 113.15 196 PHE A O 1
ATOM 883 N N . GLN A 1 198 ? 154.210 131.485 196.012 1.00 107.08 197 GLN A N 1
ATOM 884 C CA . GLN A 1 198 ? 152.787 131.200 196.098 1.00 107.08 197 GLN A CA 1
ATOM 885 C C . GLN A 1 198 ? 152.474 129.928 19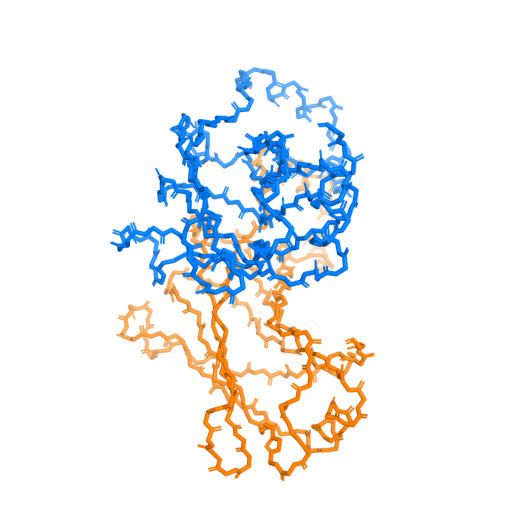5.333 1.00 107.08 197 GLN A C 1
ATOM 886 O O . GLN A 1 198 ? 152.996 129.708 194.238 1.00 107.08 197 GLN A O 1
ATOM 892 N N . GLN A 1 199 ? 151.620 129.097 195.912 1.00 114.20 198 GLN A N 1
ATOM 893 C CA . GLN A 1 199 ? 151.057 127.960 195.204 1.00 114.20 198 GLN A CA 1
ATOM 894 C C . GLN A 1 199 ? 149.749 128.410 194.576 1.00 114.20 198 GLN A C 1
ATOM 895 O O . GLN A 1 199 ? 148.837 128.839 195.288 1.00 114.20 198 GLN A O 1
ATOM 901 N N . VAL A 1 200 ? 149.661 128.338 193.254 1.00 117.50 199 VAL A N 1
ATOM 902 C CA . VAL A 1 200 ? 148.452 128.778 192.568 1.00 117.50 199 VAL A CA 1
ATOM 903 C C . VAL A 1 200 ? 147.775 127.557 191.959 1.00 117.50 199 VAL A C 1
ATOM 904 O O . VAL A 1 200 ? 148.200 127.077 190.899 1.00 117.50 199 VAL A O 1
ATOM 908 N N . PRO A 1 201 ? 146.752 127.004 192.601 1.00 126.37 200 PRO A N 1
ATOM 909 C CA . PRO A 1 201 ? 146.008 125.909 191.978 1.00 126.37 200 PRO A CA 1
ATOM 910 C C . PRO A 1 201 ? 145.039 126.447 190.943 1.00 126.37 200 PRO A C 1
ATOM 911 O O . PRO A 1 201 ? 144.387 127.475 191.139 1.00 126.37 200 PRO A O 1
ATOM 915 N N . VAL A 1 202 ? 144.967 125.756 189.813 1.00 128.35 201 VAL A N 1
ATOM 916 C CA . VAL A 1 202 ? 144.051 126.104 188.736 1.00 128.35 201 VAL A CA 1
ATOM 917 C C . VAL A 1 202 ? 143.261 124.847 188.402 1.00 128.35 201 VAL A C 1
ATOM 918 O O . VAL A 1 202 ? 143.826 123.880 187.878 1.00 128.35 201 VAL A O 1
ATOM 922 N N . GLU A 1 203 ? 141.968 124.853 188.717 1.00 136.61 202 GLU A N 1
ATOM 923 C CA . GLU A 1 203 ? 141.117 123.708 188.428 1.00 136.61 202 GLU A CA 1
ATOM 924 C C . GLU A 1 203 ? 140.896 123.600 186.928 1.00 136.61 202 GLU A C 1
ATOM 925 O O . GLU A 1 203 ? 140.471 124.565 186.285 1.00 136.61 202 GLU A O 1
ATOM 931 N N . ILE A 1 204 ? 141.188 122.432 186.371 1.00 128.91 203 ILE A N 1
ATOM 932 C CA . ILE A 1 204 ? 141.168 122.241 184.930 1.00 128.91 203 ILE A CA 1
ATOM 933 C C . ILE A 1 204 ? 139.916 121.503 184.479 1.00 128.91 203 ILE A C 1
ATOM 934 O O . ILE A 1 204 ? 139.240 121.930 183.545 1.00 128.91 203 ILE A O 1
ATOM 939 N N . PHE A 1 205 ? 139.587 120.392 185.132 1.00 142.39 204 PHE A N 1
ATOM 940 C CA . PHE A 1 205 ? 138.395 119.631 184.786 1.00 142.39 204 PHE A CA 1
ATOM 941 C C . PHE A 1 205 ? 137.645 119.236 186.050 1.00 142.39 204 PHE A C 1
ATOM 942 O O . PHE A 1 205 ? 138.169 119.316 187.162 1.00 142.39 204 PHE A O 1
ATOM 950 N N . SER A 1 206 ? 136.403 118.801 185.854 1.00 162.57 205 SER A N 1
ATOM 951 C CA . SER A 1 206 ? 135.539 118.392 186.951 1.00 162.57 205 SER A CA 1
ATOM 952 C C . SER A 1 206 ? 135.152 116.923 186.914 1.00 162.57 205 SER A C 1
ATOM 953 O O . SER A 1 206 ? 134.824 116.364 187.961 1.00 162.57 205 SER A O 1
ATOM 956 N N . ARG A 1 207 ? 135.176 116.285 185.744 1.00 177.00 206 ARG A N 1
ATOM 957 C CA . ARG A 1 207 ? 134.724 114.901 185.643 1.00 177.00 206 ARG A CA 1
ATOM 958 C C . ARG A 1 207 ? 135.763 113.991 184.999 1.00 177.00 206 ARG A C 1
ATOM 959 O O . ARG A 1 207 ? 136.920 114.381 184.816 1.00 177.00 206 ARG A O 1
ATOM 967 N N . TYR A 1 208 ? 135.349 112.771 184.662 1.00 200.64 207 TYR A N 1
ATOM 968 C CA . TYR A 1 208 ? 136.256 111.699 184.276 1.00 200.64 207 TYR A CA 1
ATOM 969 C C . TYR A 1 208 ? 136.667 111.832 182.808 1.00 200.64 207 TYR A C 1
ATOM 970 O O . TYR A 1 208 ? 136.356 112.815 182.129 1.00 200.64 207 TYR A O 1
ATOM 979 N N . LEU A 1 209 ? 137.378 110.826 182.300 1.00 198.47 208 LEU A N 1
ATOM 980 C CA . LEU A 1 209 ? 138.035 110.909 180.995 1.00 198.47 208 LEU A CA 1
ATOM 981 C C . LEU A 1 209 ? 137.156 110.360 179.870 1.00 198.47 208 LEU A C 1
ATOM 982 O O . LEU A 1 209 ? 137.582 109.532 179.062 1.00 198.47 208 LEU A O 1
ATOM 987 N N . GLU A 1 210 ? 135.892 110.792 179.871 1.00 209.05 209 GLU A N 1
ATOM 988 C CA . GLU A 1 210 ? 134.938 110.810 178.760 1.00 209.05 209 GLU A CA 1
ATOM 989 C C . GLU A 1 210 ? 134.400 109.436 178.326 1.00 209.05 209 GLU A C 1
ATOM 990 O O . GLU A 1 210 ? 133.305 109.378 177.753 1.00 209.05 209 GLU A O 1
ATOM 996 N N . GLU A 1 211 ? 135.050 108.336 178.723 1.00 201.86 210 GLU A N 1
ATOM 997 C CA . GLU A 1 211 ? 134.596 106.973 178.418 1.00 201.86 210 GLU A CA 1
ATOM 998 C C . GLU A 1 211 ? 135.493 105.969 179.124 1.00 201.86 210 GLU A C 1
ATOM 999 O O . GLU A 1 211 ? 136.614 106.282 179.534 1.00 201.86 210 GLU A O 1
ATOM 1005 N N . ARG A 1 212 ? 134.989 104.738 179.218 1.00 199.69 211 ARG A N 1
ATOM 1006 C CA . ARG A 1 212 ? 135.747 103.604 179.722 1.00 199.69 211 ARG A CA 1
ATOM 1007 C C . ARG A 1 212 ? 136.537 102.882 178.640 1.00 199.69 211 ARG A C 1
ATOM 1008 O O . ARG A 1 212 ? 137.411 102.075 178.969 1.00 199.69 211 ARG A O 1
ATOM 1016 N N . GLN A 1 213 ? 136.244 103.140 177.365 1.00 202.98 212 GLN A N 1
ATOM 1017 C CA . GLN A 1 213 ? 136.880 102.387 176.289 1.00 202.98 212 GLN A CA 1
ATOM 1018 C C . GLN A 1 213 ? 138.306 102.860 176.042 1.00 202.98 212 GLN A C 1
ATOM 1019 O O . GLN A 1 213 ? 139.234 102.047 175.982 1.00 202.98 212 GLN A O 1
ATOM 1025 N N . HIS A 1 214 ? 138.504 104.168 175.896 1.00 193.51 213 HIS A N 1
ATOM 1026 C CA . HIS A 1 214 ? 139.836 104.727 175.679 1.00 193.51 213 HIS A CA 1
ATOM 1027 C C . HIS A 1 214 ? 140.012 105.963 176.547 1.00 193.51 213 HIS A C 1
ATOM 1028 O O . HIS A 1 214 ? 139.704 107.084 176.127 1.00 193.51 213 HIS A O 1
ATOM 1035 N N . PRO A 1 215 ? 140.491 105.790 177.771 1.00 184.45 214 PRO A N 1
ATOM 1036 C CA . PRO A 1 215 ? 140.730 106.932 178.658 1.00 184.45 214 PRO A CA 1
ATOM 1037 C C . PRO A 1 215 ? 142.045 107.629 178.319 1.00 184.45 214 PRO A C 1
ATOM 1038 O O . PRO A 1 215 ? 142.844 107.151 177.520 1.00 184.45 214 PRO A O 1
ATOM 1042 N N . ILE A 1 216 ? 142.279 108.747 179.003 1.00 183.22 215 ILE A N 1
ATOM 1043 C CA . ILE A 1 216 ? 143.322 109.703 178.644 1.00 183.22 215 ILE A CA 1
ATOM 1044 C C . ILE A 1 216 ? 144.635 109.314 179.307 1.00 183.22 215 ILE A C 1
ATOM 1045 O O . ILE A 1 216 ? 144.674 109.034 180.508 1.00 183.22 215 ILE A O 1
ATOM 1050 N N . THR A 1 217 ? 145.715 109.316 178.525 1.00 174.69 216 THR A N 1
ATOM 1051 C CA . THR A 1 217 ? 147.037 108.976 179.037 1.00 174.69 216 THR A CA 1
ATOM 1052 C C . THR A 1 217 ? 147.816 110.216 179.475 1.00 174.69 216 THR A C 1
ATOM 1053 O O . THR A 1 217 ? 148.209 110.326 180.642 1.00 174.69 216 THR A O 1
ATOM 1057 N N . ASP A 1 218 ? 148.050 111.151 178.557 1.00 168.14 217 ASP A N 1
ATOM 1058 C CA . ASP A 1 218 ? 148.837 112.343 178.830 1.00 168.14 217 ASP A CA 1
ATOM 1059 C C . ASP A 1 218 ? 148.005 113.604 178.633 1.00 168.14 217 ASP A C 1
ATOM 1060 O O . ASP A 1 218 ? 146.940 113.581 178.010 1.00 168.14 217 ASP A O 1
ATOM 1065 N N . VAL A 1 219 ? 148.501 114.711 179.179 1.00 141.64 218 VAL A N 1
ATOM 1066 C CA . VAL A 1 219 ? 147.776 115.977 179.209 1.00 141.64 218 VAL A CA 1
ATOM 1067 C C . VAL A 1 219 ? 148.694 117.064 178.665 1.00 141.64 218 VAL A C 1
ATOM 1068 O O . VAL A 1 219 ? 149.679 117.434 179.314 1.00 141.64 218 VAL A O 1
ATOM 1072 N N . TYR A 1 220 ? 148.362 117.589 177.487 1.00 137.82 219 TYR A N 1
ATOM 1073 C CA . TYR A 1 220 ? 149.178 118.590 176.797 1.00 137.82 219 TYR A CA 1
ATOM 1074 C C . TYR A 1 220 ? 148.943 119.947 177.447 1.00 137.82 219 TYR A C 1
ATOM 1075 O O . TYR A 1 220 ? 147.964 120.627 177.145 1.00 137.82 219 TYR A O 1
ATOM 1084 N N . VAL A 1 221 ? 149.852 120.358 178.325 1.00 121.72 220 VAL A N 1
ATOM 1085 C CA . VAL A 1 221 ? 149.705 121.585 179.102 1.00 121.72 220 VAL A CA 1
ATOM 1086 C C . VAL A 1 221 ? 150.539 122.678 178.450 1.00 121.72 220 VAL A C 1
ATOM 1087 O O . VAL A 1 221 ? 151.649 122.424 177.972 1.00 121.72 220 VAL A O 1
ATOM 1091 N N . GLU A 1 222 ? 149.998 123.893 178.398 1.00 122.34 221 GLU A N 1
ATOM 1092 C CA . GLU A 1 222 ? 150.809 125.033 178.007 1.00 122.34 221 GLU A CA 1
ATOM 1093 C C . GLU A 1 222 ? 150.336 126.268 178.751 1.00 122.34 221 GLU A C 1
ATOM 1094 O O . GLU A 1 222 ? 149.152 126.401 179.072 1.00 122.34 221 GLU A O 1
ATOM 1100 N N . ILE A 1 223 ? 151.278 127.154 179.047 1.00 112.40 222 ILE A N 1
ATOM 1101 C CA . ILE A 1 223 ? 150.985 128.419 179.701 1.00 112.40 222 ILE A CA 1
ATOM 1102 C C . ILE A 1 223 ? 151.108 129.518 178.659 1.00 112.40 222 ILE A C 1
ATOM 1103 O O . ILE A 1 223 ? 152.122 129.616 177.964 1.00 112.40 222 ILE A O 1
ATOM 1108 N N . GLN A 1 224 ? 150.079 130.357 178.560 1.00 123.90 223 GLN A N 1
ATOM 1109 C CA . GLN A 1 224 ? 149.973 131.346 177.490 1.00 123.90 223 GLN A CA 1
ATOM 1110 C C . GLN A 1 224 ? 150.737 132.627 177.838 1.00 123.90 223 GLN A C 1
ATOM 1111 O O . GLN A 1 224 ? 150.207 133.734 177.797 1.00 123.90 223 GLN A O 1
ATOM 1117 N N . SER A 1 225 ? 152.013 132.459 178.178 1.00 111.95 224 SER A N 1
ATOM 1118 C CA . SER A 1 225 ? 152.874 133.585 178.509 1.00 111.95 224 SER A CA 1
ATOM 1119 C C . SER A 1 225 ? 154.324 133.166 178.312 1.00 111.95 224 SER A C 1
ATOM 1120 O O . SER A 1 225 ? 154.632 131.990 178.112 1.00 111.95 224 SER A O 1
ATOM 1123 N N . GLN A 1 226 ? 155.211 134.152 178.380 1.00 117.18 225 GLN A N 1
ATOM 1124 C CA . GLN A 1 226 ? 156.641 133.911 178.328 1.00 117.18 225 GLN A CA 1
ATOM 1125 C C . GLN A 1 226 ? 157.409 134.667 179.395 1.00 117.18 225 GLN A C 1
ATOM 1126 O O . GLN A 1 226 ? 158.582 134.357 179.615 1.00 117.18 225 GLN A O 1
ATOM 1132 N N . LYS A 1 227 ? 156.798 135.645 180.050 1.00 104.18 226 LYS A N 1
ATOM 1133 C CA . LYS A 1 227 ? 157.432 136.366 181.139 1.00 104.18 226 LYS A CA 1
ATOM 1134 C C . LYS A 1 227 ? 157.224 135.690 182.482 1.00 104.18 226 LYS A C 1
ATOM 1135 O O . LYS A 1 227 ? 157.712 136.196 183.496 1.00 104.18 226 LYS A O 1
ATOM 1141 N N . ILE A 1 228 ? 156.514 134.565 182.509 1.00 96.21 227 ILE A N 1
ATOM 1142 C CA . ILE A 1 228 ? 156.216 133.881 183.755 1.00 96.21 227 ILE A CA 1
ATOM 1143 C C . ILE A 1 228 ? 157.472 133.200 184.287 1.00 96.21 227 ILE A C 1
ATOM 1144 O O . ILE A 1 228 ? 158.306 132.697 183.524 1.00 96.21 227 ILE A O 1
ATOM 1149 N N . GLN A 1 229 ? 157.648 133.250 185.603 1.00 100.66 228 GLN A N 1
ATOM 1150 C CA . GLN A 1 229 ? 158.746 132.577 186.275 1.00 100.66 228 GLN A CA 1
ATOM 1151 C C . GLN A 1 229 ? 158.156 131.696 187.359 1.00 100.66 228 GLN A C 1
ATOM 1152 O O . GLN A 1 229 ? 157.324 132.155 188.145 1.00 100.66 228 GLN A O 1
ATOM 1158 N N . PHE A 1 230 ? 158.579 130.440 187.404 1.00 96.80 229 PHE A N 1
ATOM 1159 C CA . PHE A 1 230 ? 158.028 129.496 188.357 1.00 96.80 229 PHE A CA 1
ATOM 1160 C C . PHE A 1 230 ? 159.098 128.495 188.758 1.00 96.80 229 PHE A C 1
ATOM 1161 O O . PHE A 1 230 ? 160.128 128.358 188.097 1.00 96.80 229 PHE A O 1
ATOM 1169 N N . TYR A 1 231 ? 158.835 127.792 189.855 1.00 105.02 230 TYR A N 1
ATOM 1170 C CA . TYR A 1 231 ? 159.755 126.760 190.311 1.00 105.02 230 TYR A CA 1
ATOM 1171 C C . TYR A 1 231 ? 159.397 125.404 189.721 1.00 105.02 230 TYR A C 1
ATOM 1172 O O . TYR A 1 231 ? 160.237 124.744 189.103 1.00 105.02 230 TYR A O 1
ATOM 1181 N N . THR A 1 232 ? 158.150 124.976 189.898 1.00 113.10 231 THR A N 1
ATOM 1182 C CA . THR A 1 232 ? 157.729 123.683 189.385 1.00 113.10 231 THR A CA 1
ATOM 1183 C C . THR A 1 232 ? 156.238 123.708 189.105 1.00 113.10 231 THR A C 1
ATOM 1184 O O . THR A 1 232 ? 155.507 124.590 189.565 1.00 113.10 231 THR A O 1
ATOM 1188 N N . VAL A 1 233 ? 155.797 122.726 188.321 1.00 123.29 232 VAL A N 1
ATOM 1189 C CA . VAL A 1 233 ? 154.401 122.558 187.940 1.00 123.29 232 VAL A CA 1
ATOM 1190 C C . VAL A 1 233 ? 153.984 121.152 188.342 1.00 123.29 232 VAL A C 1
ATOM 1191 O O . VAL A 1 233 ? 154.702 120.187 188.056 1.00 123.29 232 VAL A O 1
ATOM 1195 N N . THR A 1 234 ? 152.840 121.031 189.007 1.00 129.90 233 THR A N 1
ATOM 1196 C CA . THR A 1 234 ? 152.402 119.748 189.539 1.00 129.90 233 THR A CA 1
ATOM 1197 C C . THR A 1 234 ? 150.911 119.579 189.303 1.00 129.90 233 THR A C 1
ATOM 1198 O O . THR A 1 234 ? 150.112 120.401 189.760 1.00 129.90 233 THR A O 1
ATOM 1202 N N . LEU A 1 235 ? 150.540 118.526 188.582 1.00 137.71 234 LEU A N 1
ATOM 1203 C CA . LEU A 1 235 ? 149.137 118.165 188.478 1.00 137.71 234 LEU A CA 1
ATOM 1204 C C . LEU A 1 235 ? 148.698 117.359 189.690 1.00 137.71 234 LEU A C 1
ATOM 1205 O O . LEU A 1 235 ? 149.510 116.787 190.422 1.00 137.71 234 LEU A O 1
ATOM 1210 N N . HIS A 1 236 ? 147.386 117.318 189.898 1.00 142.63 235 HIS A N 1
ATOM 1211 C CA . HIS A 1 236 ? 146.799 116.549 190.990 1.00 142.63 235 HIS A CA 1
ATOM 1212 C C . HIS A 1 236 ? 145.518 115.919 190.464 1.00 142.63 235 HIS A C 1
ATOM 1213 O O . HIS A 1 236 ? 144.475 116.579 190.404 1.00 142.63 235 HIS A O 1
ATOM 1220 N N . ILE A 1 237 ? 145.597 114.649 190.085 1.00 156.21 236 ILE A N 1
ATOM 1221 C CA . ILE A 1 237 ? 144.392 113.913 189.735 1.00 156.21 236 ILE A CA 1
ATOM 1222 C C . ILE A 1 237 ? 143.756 113.519 191.058 1.00 156.21 236 ILE A C 1
ATOM 1223 O O . ILE A 1 237 ? 144.076 112.469 191.628 1.00 156.21 236 ILE A O 1
ATOM 1228 N N . VAL A 1 238 ? 142.890 114.366 191.569 1.00 162.51 237 VAL A N 1
ATOM 1229 C CA . VAL A 1 238 ? 142.386 114.172 192.918 1.00 162.51 237 VAL A CA 1
ATOM 1230 C C . VAL A 1 238 ? 141.215 113.205 192.893 1.00 162.51 237 VAL A C 1
ATOM 1231 O O . VAL A 1 238 ? 140.452 113.134 191.921 1.00 162.51 237 VAL A O 1
ATOM 1235 N N . ALA A 1 239 ? 141.082 112.435 193.973 1.00 176.17 238 ALA A N 1
ATOM 1236 C CA . ALA A 1 239 ? 140.009 111.453 194.109 1.00 176.17 238 ALA A CA 1
ATOM 1237 C C . ALA A 1 239 ? 138.725 112.127 194.599 1.00 176.17 238 ALA A C 1
ATOM 1238 O O . ALA A 1 239 ? 138.221 111.870 195.691 1.00 176.17 238 ALA A O 1
ATOM 1240 N N . ASP A 1 240 ? 138.193 113.001 193.749 1.00 180.72 239 ASP A N 1
ATOM 1241 C CA . ASP A 1 240 ? 137.048 113.834 194.088 1.00 180.72 239 ASP A CA 1
ATOM 1242 C C . ASP A 1 240 ? 136.039 113.748 192.959 1.00 180.72 239 ASP A C 1
ATOM 1243 O O . ASP A 1 240 ? 136.378 114.011 191.801 1.00 180.72 239 ASP A O 1
ATOM 1248 N N . PHE A 1 241 ? 134.808 113.387 193.298 1.00 191.09 240 PHE A N 1
ATOM 1249 C CA . PHE A 1 241 ? 133.732 113.253 192.324 1.00 191.09 240 PHE A CA 1
ATOM 1250 C C . PHE A 1 241 ? 133.341 114.605 191.735 1.00 191.09 240 PHE A C 1
ATOM 1251 O O . PHE A 1 241 ? 133.020 114.707 190.551 1.00 191.09 240 PHE A O 1
ATOM 1259 N N . ARG B 1 89 ? 174.788 109.425 195.315 1.00 157.73 88 ARG B N 1
ATOM 1260 C CA . ARG B 1 89 ? 175.869 109.443 196.300 1.00 157.73 88 ARG B CA 1
ATOM 1261 C C . ARG B 1 89 ? 177.311 109.508 195.725 1.00 157.73 88 ARG B C 1
ATOM 1262 O O . ARG B 1 89 ? 178.132 110.220 196.303 1.00 157.73 88 ARG B O 1
ATOM 1270 N N . PRO B 1 90 ? 177.657 108.810 194.633 1.00 157.88 89 PRO B N 1
ATOM 1271 C CA . PRO B 1 90 ? 178.942 109.124 193.991 1.00 157.88 89 PRO B CA 1
ATOM 1272 C C . PRO B 1 90 ? 178.867 110.449 193.246 1.00 157.88 89 PRO B C 1
ATOM 1273 O O . PRO B 1 90 ? 178.005 110.654 192.389 1.00 157.88 89 PRO B O 1
ATOM 1277 N N . VAL B 1 91 ? 179.775 111.351 193.588 1.00 155.46 90 VAL B N 1
ATOM 1278 C CA . VAL B 1 91 ? 179.809 112.671 192.984 1.00 155.46 90 VAL B CA 1
ATOM 1279 C C . VAL B 1 91 ? 180.570 112.591 191.667 1.00 155.46 90 VAL B C 1
ATOM 1280 O O . VAL B 1 91 ? 181.367 111.680 191.433 1.00 155.46 90 VAL B O 1
ATOM 1284 N N . HIS B 1 92 ? 180.297 113.541 190.775 1.00 152.53 91 HIS B N 1
ATOM 1285 C CA . HIS B 1 92 ? 180.888 113.545 189.441 1.00 152.53 91 HIS B CA 1
ATOM 1286 C C . HIS B 1 92 ? 181.137 114.986 189.033 1.00 152.53 91 HIS B C 1
ATOM 1287 O O . HIS B 1 92 ? 180.188 115.764 188.912 1.00 152.53 91 HIS B O 1
ATOM 1294 N N . MET B 1 93 ? 182.395 115.335 188.801 1.00 146.40 92 MET B N 1
ATOM 1295 C CA . MET B 1 93 ? 182.783 116.718 188.566 1.00 146.40 92 MET B CA 1
ATOM 1296 C C . MET B 1 93 ? 183.044 116.944 187.081 1.00 146.40 92 MET B C 1
ATOM 1297 O O . MET B 1 93 ? 183.676 116.116 186.420 1.00 146.40 92 MET B O 1
ATOM 1302 N N . GLN B 1 94 ? 182.558 118.072 186.563 1.00 144.31 93 GLN B N 1
ATOM 1303 C CA . GLN B 1 94 ? 182.564 118.349 185.133 1.00 144.31 93 GLN B CA 1
ATOM 1304 C C . GLN B 1 94 ? 183.133 119.727 184.858 1.00 144.31 93 GLN B C 1
ATOM 1305 O O . GLN B 1 94 ? 182.898 120.672 185.617 1.00 144.31 93 GLN B O 1
ATOM 1311 N N . PHE B 1 95 ? 183.868 119.839 183.757 1.00 136.42 94 PHE B N 1
ATOM 1312 C CA . PHE B 1 95 ? 184.461 121.107 183.350 1.00 136.42 94 PHE B CA 1
ATOM 1313 C C . PHE B 1 95 ? 183.586 121.710 182.260 1.00 136.42 94 PHE B C 1
ATOM 1314 O O . PHE B 1 95 ? 183.751 121.449 181.068 1.00 136.42 94 PHE B O 1
ATOM 1322 N N . LYS B 1 96 ? 182.631 122.524 182.685 1.00 135.28 95 LYS B N 1
ATOM 1323 C CA . LYS B 1 96 ? 181.754 123.206 181.744 1.00 135.28 95 LYS B CA 1
ATOM 1324 C C . LYS B 1 96 ? 182.534 124.317 181.056 1.00 135.28 95 LYS B C 1
ATOM 1325 O O . LYS B 1 96 ? 182.871 125.322 181.686 1.00 135.28 95 LYS B O 1
ATOM 1331 N N . THR B 1 97 ? 182.834 124.141 179.774 1.00 131.63 96 THR B N 1
ATOM 1332 C CA . THR B 1 97 ? 183.643 125.107 179.038 1.00 131.63 96 THR B CA 1
ATOM 1333 C C . THR B 1 97 ? 182.747 126.231 178.535 1.00 131.63 96 THR B C 1
ATOM 1334 O O . THR B 1 97 ? 181.779 125.981 177.812 1.00 131.63 96 THR B O 1
ATOM 1338 N N . CYS B 1 98 ? 183.080 127.466 178.906 1.00 138.84 97 CYS B N 1
ATOM 1339 C CA . CYS B 1 98 ? 182.221 128.615 178.629 1.00 138.84 97 CYS B CA 1
ATOM 1340 C C . CYS B 1 98 ? 182.587 129.222 177.277 1.00 138.84 97 CYS B C 1
ATOM 1341 O O . CYS B 1 98 ? 183.076 130.348 177.178 1.00 138.84 97 CYS B O 1
ATOM 1344 N N . LEU B 1 99 ? 182.367 128.411 176.230 1.00 153.72 98 LEU B N 1
ATOM 1345 C CA . LEU B 1 99 ? 182.210 128.783 174.816 1.00 153.72 98 LEU B CA 1
ATOM 1346 C C . LEU B 1 99 ? 183.158 129.854 174.276 1.00 153.72 98 LEU B C 1
ATOM 1347 O O . LEU B 1 99 ? 182.767 130.683 173.446 1.00 153.72 98 LEU B O 1
ATOM 1352 N N . GLU B 1 100 ? 184.391 129.864 174.797 1.00 171.53 99 GLU B N 1
ATOM 1353 C CA . GLU B 1 100 ? 185.563 130.678 174.443 1.00 171.53 99 GLU B CA 1
ATOM 1354 C C . GLU B 1 100 ? 185.340 132.191 174.363 1.00 171.53 99 GLU B C 1
ATOM 1355 O O . GLU B 1 100 ? 186.254 132.912 173.952 1.00 171.53 99 GLU B O 1
ATOM 1361 N N . THR B 1 101 ? 184.192 132.686 174.827 1.00 168.39 100 THR B N 1
ATOM 1362 C CA . THR B 1 101 ? 183.864 134.108 174.876 1.00 168.39 100 THR B CA 1
ATOM 1363 C C . THR B 1 101 ? 182.855 134.349 175.985 1.00 168.39 100 THR B C 1
ATOM 1364 O O . THR B 1 101 ? 182.102 133.449 176.369 1.00 168.39 100 THR B O 1
ATOM 1368 N N . SER B 1 102 ? 182.842 135.583 176.494 1.00 173.85 101 SER B N 1
ATOM 1369 C CA . SER B 1 102 ? 181.717 136.023 177.309 1.00 173.85 101 SER B CA 1
ATOM 1370 C C . SER B 1 102 ? 180.489 136.269 176.449 1.00 173.85 101 SER B C 1
ATOM 1371 O O . SER B 1 102 ? 179.358 136.084 176.912 1.00 173.85 101 SER B O 1
ATOM 1374 N N . THR B 1 103 ? 180.695 136.685 175.202 1.00 177.44 102 THR B N 1
ATOM 1375 C CA . THR B 1 103 ? 179.625 136.821 174.233 1.00 177.44 102 THR B CA 1
ATOM 1376 C C . THR B 1 103 ? 179.132 135.435 173.805 1.00 177.44 102 THR B C 1
ATOM 1377 O O . THR B 1 103 ? 179.911 134.480 173.761 1.00 177.44 102 THR B O 1
ATOM 1381 N N . PRO B 1 104 ? 177.832 135.296 173.510 1.00 179.10 103 PRO B N 1
ATOM 1382 C CA . PRO B 1 104 ? 177.303 133.970 173.161 1.00 179.10 103 PRO B CA 1
ATOM 1383 C C . PRO B 1 104 ? 177.687 133.500 171.769 1.00 179.10 103 PRO B C 1
ATOM 1384 O O . PRO B 1 104 ? 176.941 133.714 170.806 1.00 179.10 103 PRO B O 1
ATOM 1388 N N . CYS B 1 105 ? 178.863 132.884 171.650 1.00 180.11 104 CYS B N 1
ATOM 1389 C CA . CYS B 1 105 ? 179.220 132.183 170.424 1.00 180.11 104 CYS B CA 1
ATOM 1390 C C . CYS B 1 105 ? 178.257 131.030 170.167 1.00 180.11 104 CYS B C 1
ATOM 1391 O O . CYS B 1 105 ? 177.447 131.099 169.236 1.00 180.11 104 CYS B O 1
ATOM 1394 N N . THR B 1 106 ? 178.311 129.965 170.976 1.00 170.05 105 THR B N 1
ATOM 1395 C CA . THR B 1 106 ? 177.253 128.969 170.864 1.00 170.05 105 THR B CA 1
ATOM 1396 C C . THR B 1 106 ? 176.472 128.777 172.156 1.00 170.05 105 THR B C 1
ATOM 1397 O O . THR B 1 106 ? 175.347 129.268 172.264 1.00 170.05 105 THR B O 1
ATOM 1401 N N . PHE B 1 107 ? 177.113 128.160 173.168 1.00 134.88 106 PHE B N 1
ATOM 1402 C CA . PHE B 1 107 ? 176.564 127.661 174.434 1.00 134.88 106 PHE B CA 1
ATOM 1403 C C . PHE B 1 107 ? 177.663 126.991 175.254 1.00 134.88 106 PHE B C 1
ATOM 1404 O O . PHE B 1 107 ? 178.698 126.620 174.688 1.00 134.88 106 PHE B O 1
ATOM 1412 N N . PRO B 1 108 ? 177.491 126.814 176.569 1.00 124.50 107 PRO B N 1
ATOM 1413 C CA . PRO B 1 108 ? 178.465 126.020 177.329 1.00 124.50 107 PRO B CA 1
ATOM 1414 C C . PRO B 1 108 ? 178.450 124.548 176.928 1.00 124.50 107 PRO B C 1
ATOM 1415 O O . PRO B 1 108 ? 177.462 124.019 176.418 1.00 124.50 107 PRO B O 1
ATOM 1419 N N . HIS B 1 109 ? 179.586 123.889 177.161 1.00 131.98 108 HIS B N 1
ATOM 1420 C CA . HIS B 1 109 ? 179.901 122.598 176.558 1.00 131.98 108 HIS B CA 1
ATOM 1421 C C . HIS B 1 109 ? 180.529 121.701 177.619 1.00 131.98 108 HIS B C 1
ATOM 1422 O O . HIS B 1 109 ? 181.183 122.180 178.548 1.00 131.98 108 HIS B O 1
ATOM 1429 N N . ALA B 1 110 ? 180.329 120.390 177.466 1.00 128.93 109 ALA B N 1
ATOM 1430 C CA . ALA B 1 110 ? 180.429 119.434 178.566 1.00 128.93 109 ALA B CA 1
ATOM 1431 C C . ALA B 1 110 ? 180.847 118.035 178.109 1.00 128.93 109 ALA B C 1
ATOM 1432 O O . ALA B 1 110 ? 181.712 117.888 177.244 1.00 128.93 109 ALA B O 1
ATOM 1434 N N . HIS B 1 111 ? 180.301 117.021 178.798 1.00 138.08 110 HIS B N 1
ATOM 1435 C CA . HIS B 1 111 ? 180.384 115.561 178.622 1.00 138.08 110 HIS B CA 1
ATOM 1436 C C . HIS B 1 111 ? 181.769 114.957 178.860 1.00 138.08 110 HIS B C 1
ATOM 1437 O O . HIS B 1 111 ? 182.397 114.373 177.973 1.00 138.08 110 HIS B O 1
ATOM 1444 N N . VAL B 1 112 ? 182.231 115.059 180.099 1.00 149.13 111 VAL B N 1
ATOM 1445 C CA . VAL B 1 112 ? 183.245 114.156 180.632 1.00 149.13 111 VAL B CA 1
ATOM 1446 C C . VAL B 1 112 ? 182.579 113.273 181.690 1.00 149.13 111 VAL B C 1
ATOM 1447 O O . VAL B 1 112 ? 182.025 113.774 182.676 1.00 149.13 111 VAL B O 1
ATOM 1451 N N . SER B 1 113 ? 182.593 111.959 181.454 1.00 151.28 112 SER B N 1
ATOM 1452 C CA . SER B 1 113 ? 181.951 111.001 182.356 1.00 151.28 112 SER B CA 1
ATOM 1453 C C . SER B 1 113 ? 182.487 109.607 182.077 1.00 151.28 112 SER B C 1
ATOM 1454 O O . SER B 1 113 ? 182.338 109.107 180.957 1.00 151.28 112 SER B O 1
ATOM 1457 N N . LEU B 1 114 ? 183.090 108.976 183.087 1.00 166.02 113 LEU B N 1
ATOM 1458 C CA . LEU B 1 114 ? 183.531 107.586 182.964 1.00 166.02 113 LEU B CA 1
ATOM 1459 C C . LEU B 1 114 ? 183.538 106.964 184.360 1.00 166.02 113 LEU B C 1
ATOM 1460 O O . LEU B 1 114 ? 184.522 107.095 185.093 1.00 166.02 113 LEU B O 1
ATOM 1465 N N . THR B 1 115 ? 182.440 106.292 184.720 1.00 181.68 114 THR B N 1
ATOM 1466 C CA . THR B 1 115 ? 182.389 105.376 185.871 1.00 181.68 114 THR B CA 1
ATOM 1467 C C . THR B 1 115 ? 181.641 104.137 185.385 1.00 181.68 114 THR B C 1
ATOM 1468 O O . THR B 1 115 ? 180.422 104.047 185.542 1.00 181.68 114 THR B O 1
ATOM 1472 N N . LYS B 1 116 ? 182.385 103.181 184.815 1.00 189.13 115 LYS B N 1
ATOM 1473 C CA . LYS B 1 116 ? 181.759 102.026 184.175 1.00 189.13 115 LYS B CA 1
ATOM 1474 C C . LYS B 1 116 ? 181.149 101.074 185.196 1.00 189.13 115 LYS B C 1
ATOM 1475 O O . LYS B 1 116 ? 180.109 100.458 184.927 1.00 189.13 115 LYS B O 1
ATOM 1481 N N . LYS B 1 117 ? 181.775 100.944 186.366 1.00 189.22 116 LYS B N 1
ATOM 1482 C CA . LYS B 1 117 ? 181.204 100.123 187.432 1.00 189.22 116 LYS B CA 1
ATOM 1483 C C . LYS B 1 117 ? 179.911 100.741 187.964 1.00 189.22 116 LYS B C 1
ATOM 1484 O O . LYS B 1 117 ? 178.942 100.024 188.237 1.00 189.22 116 LYS B O 1
ATOM 1490 N N . GLN B 1 118 ? 179.848 102.071 188.041 1.00 187.10 117 GLN B N 1
ATOM 1491 C CA . GLN B 1 118 ? 178.638 102.741 188.483 1.00 187.10 117 GLN B CA 1
ATOM 1492 C C . GLN B 1 118 ? 177.621 102.857 187.361 1.00 187.10 117 GLN B C 1
ATOM 1493 O O . GLN B 1 118 ? 176.423 102.953 187.634 1.00 187.10 117 GLN B O 1
ATOM 1499 N N . GLN B 1 119 ? 178.091 102.842 186.114 1.00 188.17 118 GLN B N 1
ATOM 1500 C CA . GLN B 1 119 ? 177.223 102.664 184.954 1.00 188.17 118 GLN B CA 1
ATOM 1501 C C . GLN B 1 119 ? 176.461 101.345 185.040 1.00 188.17 118 GLN B C 1
ATOM 1502 O O . GLN B 1 119 ? 175.234 101.305 184.878 1.00 188.17 118 GLN B O 1
ATOM 1508 N N . LEU B 1 120 ? 177.182 100.256 185.325 1.00 196.46 119 LEU B N 1
ATOM 1509 C CA . LEU B 1 120 ? 176.550 98.945 185.433 1.00 196.46 119 LEU B CA 1
ATOM 1510 C C . LEU B 1 120 ? 175.659 98.851 186.669 1.00 196.46 119 LEU B C 1
ATOM 1511 O O . LEU B 1 120 ? 174.586 98.239 186.619 1.00 196.46 119 LEU B O 1
ATOM 1516 N N . LEU B 1 121 ? 176.081 99.455 187.783 1.00 201.03 120 LEU B N 1
ATOM 1517 C CA . LEU B 1 121 ? 175.231 99.472 188.968 1.00 201.03 120 LEU B CA 1
ATOM 1518 C C . LEU B 1 121 ? 174.026 100.390 188.806 1.00 201.03 120 LEU B C 1
ATOM 1519 O O . LEU B 1 121 ? 173.029 100.212 189.511 1.00 201.03 120 LEU B O 1
ATOM 1524 N N . MET B 1 122 ? 174.092 101.363 187.897 1.00 205.28 121 MET B N 1
ATOM 1525 C CA . MET B 1 122 ? 172.905 102.141 187.570 1.00 205.28 121 MET B CA 1
ATOM 1526 C C . MET B 1 122 ? 171.920 101.312 186.755 1.00 205.28 121 MET B C 1
ATOM 1527 O O . MET B 1 122 ? 170.710 101.358 187.003 1.00 205.28 121 MET B O 1
ATOM 1532 N N . VAL B 1 123 ? 172.425 100.549 185.785 1.00 200.76 122 VAL B N 1
ATOM 1533 C CA . VAL B 1 123 ? 171.538 99.793 184.902 1.00 200.76 122 VAL B CA 1
ATOM 1534 C C . VAL B 1 123 ? 170.914 98.615 185.638 1.00 200.76 122 VAL B C 1
ATOM 1535 O O . VAL B 1 123 ? 169.696 98.407 185.587 1.00 200.76 122 VAL B O 1
ATOM 1539 N N . GLY B 1 124 ? 171.733 97.839 186.353 1.00 205.37 123 GLY B N 1
ATOM 1540 C CA . GLY B 1 124 ? 171.242 96.653 187.031 1.00 205.37 123 GLY B CA 1
ATOM 1541 C C . GLY B 1 124 ? 170.333 96.933 188.209 1.00 205.37 123 GLY B C 1
ATOM 1542 O O . GLY B 1 124 ? 169.604 96.034 188.642 1.00 205.37 123 GLY B O 1
ATOM 1543 N N . GLN B 1 125 ? 170.355 98.158 188.737 1.00 211.27 124 GLN B N 1
ATOM 1544 C CA . GLN B 1 125 ? 169.576 98.501 189.919 1.00 211.27 124 GLN B CA 1
ATOM 1545 C C . GLN B 1 125 ? 168.715 99.747 189.737 1.00 211.27 124 GLN B C 1
ATOM 1546 O O . GLN B 1 125 ? 168.223 100.283 190.738 1.00 211.27 124 GLN B O 1
ATOM 1552 N N . ALA B 1 126 ? 168.546 100.221 188.492 1.00 199.51 125 ALA B N 1
ATOM 1553 C CA . ALA B 1 126 ? 167.572 101.259 188.109 1.00 199.51 125 ALA B CA 1
ATOM 1554 C C . ALA B 1 126 ? 167.810 102.586 188.828 1.00 199.51 125 ALA B C 1
ATOM 1555 O O . ALA B 1 126 ? 166.877 103.218 189.326 1.00 199.51 125 ALA B O 1
ATOM 1557 N N . TYR B 1 127 ? 169.065 103.025 188.866 1.00 194.98 126 TYR B N 1
ATOM 1558 C CA . TYR B 1 127 ? 169.411 104.269 189.539 1.00 194.98 126 TYR B CA 1
ATOM 1559 C C . TYR B 1 127 ? 169.064 105.460 188.650 1.00 194.98 126 TYR B C 1
ATOM 1560 O O . TYR B 1 127 ? 168.621 105.311 187.512 1.00 194.98 126 TYR B O 1
ATOM 1569 N N . LYS B 1 128 ? 169.265 106.669 189.172 1.00 163.48 127 LYS B N 1
ATOM 1570 C CA . LYS B 1 128 ? 168.985 107.879 188.413 1.00 163.48 127 LYS B CA 1
ATOM 1571 C C . LYS B 1 128 ? 170.121 108.874 188.608 1.00 163.48 127 LYS B C 1
ATOM 1572 O O . LYS B 1 128 ? 171.064 108.639 189.372 1.00 163.48 127 LYS B O 1
ATOM 1578 N N . VAL B 1 129 ? 170.014 110.004 187.910 1.00 145.44 128 VAL B N 1
ATOM 1579 C CA . VAL B 1 129 ? 171.066 111.009 187.858 1.00 145.44 128 VAL B CA 1
ATOM 1580 C C . VAL B 1 129 ? 170.447 112.387 188.069 1.00 145.44 128 VAL B C 1
ATOM 1581 O O . VAL B 1 129 ? 169.302 112.648 187.683 1.00 145.44 128 VAL B O 1
ATOM 1585 N N . ILE B 1 130 ? 171.193 113.258 188.748 1.00 135.97 129 ILE B N 1
ATOM 1586 C CA . ILE B 1 130 ? 170.781 114.631 189.005 1.00 135.97 129 ILE B CA 1
ATOM 1587 C C . ILE B 1 130 ? 172.005 115.536 188.929 1.00 135.97 129 ILE B C 1
ATOM 1588 O O . ILE B 1 130 ? 173.084 115.191 189.424 1.00 135.97 129 ILE B O 1
ATOM 1593 N N . VAL B 1 131 ? 171.850 116.669 188.258 1.00 127.18 130 VAL B N 1
ATOM 1594 C CA . VAL B 1 131 ? 172.904 117.668 188.151 1.00 127.18 130 VAL B CA 1
ATOM 1595 C C . VAL B 1 131 ? 172.700 118.678 189.272 1.00 127.18 130 VAL B C 1
ATOM 1596 O O . VAL B 1 131 ? 171.593 118.836 189.800 1.00 127.18 130 VAL B O 1
ATOM 1600 N N . ASN B 1 132 ? 173.782 119.338 189.680 1.00 119.83 131 ASN B N 1
ATOM 1601 C CA . ASN B 1 132 ? 173.729 120.338 190.738 1.00 119.83 131 ASN B CA 1
ATOM 1602 C C . ASN B 1 132 ? 174.701 121.446 190.374 1.00 119.83 131 ASN B C 1
ATOM 1603 O O . ASN B 1 132 ? 175.881 121.182 190.137 1.00 119.83 131 ASN B O 1
ATOM 1608 N N . ILE B 1 133 ? 174.208 122.681 190.328 1.00 107.04 132 ILE B N 1
ATOM 1609 C CA . ILE B 1 133 ? 175.001 123.826 189.907 1.00 107.04 132 ILE B CA 1
ATOM 1610 C C . ILE B 1 133 ? 175.148 124.775 191.085 1.00 107.04 132 ILE B C 1
ATOM 1611 O O . ILE B 1 133 ? 174.172 125.073 191.782 1.00 107.04 132 ILE B O 1
ATOM 1616 N N . ASP B 1 134 ? 176.371 125.247 191.311 1.00 116.12 133 ASP B N 1
ATOM 1617 C CA . ASP B 1 134 ? 176.677 126.180 192.387 1.00 116.12 133 ASP B CA 1
ATOM 1618 C C . ASP B 1 134 ? 176.858 127.557 191.771 1.00 116.12 133 ASP B C 1
ATOM 1619 O O . ASP B 1 134 ? 177.807 127.781 191.016 1.00 116.12 133 ASP B O 1
ATOM 1624 N N . MET B 1 135 ? 175.963 128.481 192.101 1.00 95.57 134 MET B N 1
ATOM 1625 C CA . MET B 1 135 ? 175.985 129.794 191.489 1.00 95.57 134 MET B CA 1
ATOM 1626 C C . MET B 1 135 ? 175.775 130.867 192.547 1.00 95.57 134 MET B C 1
ATOM 1627 O O . MET B 1 135 ? 175.071 130.637 193.534 1.00 95.57 134 MET B O 1
ATOM 1632 N N . PRO B 1 136 ? 176.395 132.037 192.378 1.00 96.88 135 PRO B N 1
ATOM 1633 C CA . PRO B 1 136 ? 176.312 133.064 193.423 1.00 96.88 135 PRO B CA 1
ATOM 1634 C C . PRO B 1 136 ? 175.094 133.955 193.290 1.00 96.88 135 PRO B C 1
ATOM 1635 O O . PRO B 1 136 ? 174.266 133.765 192.397 1.00 96.88 135 PRO B O 1
ATOM 1639 N N . GLU B 1 137 ? 174.983 134.937 194.178 1.00 104.02 136 GLU B N 1
ATOM 1640 C CA . GLU B 1 137 ? 173.965 135.976 194.054 1.00 104.02 136 GLU B CA 1
ATOM 1641 C C . GLU B 1 137 ? 174.505 137.198 193.318 1.00 104.02 136 GLU B C 1
ATOM 1642 O O . GLU B 1 137 ? 174.414 138.323 193.801 1.00 104.02 136 GLU B O 1
ATOM 1648 N N . SER B 1 138 ? 175.071 136.977 19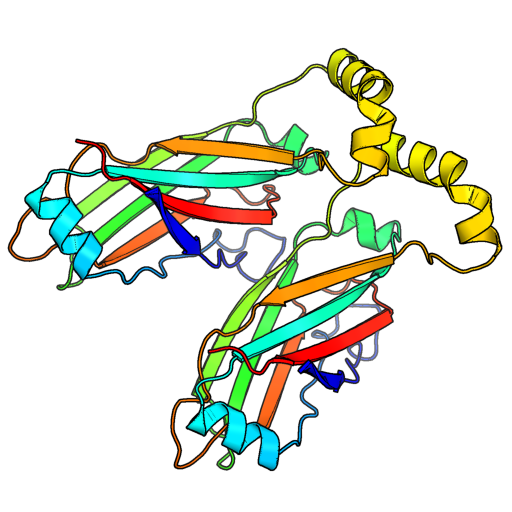2.139 1.00 104.73 137 SER B N 1
ATOM 1649 C CA . SER B 1 138 ? 175.542 138.078 191.323 1.00 104.73 137 SER B CA 1
ATOM 1650 C C . SER B 1 138 ? 174.359 138.866 190.767 1.00 104.73 137 SER B C 1
ATOM 1651 O O . SER B 1 138 ? 173.273 138.310 190.587 1.00 104.73 137 SER B O 1
ATOM 1654 N N . PRO B 1 139 ? 174.534 140.172 190.531 1.00 110.20 138 PRO B N 1
ATOM 1655 C CA . PRO B 1 139 ? 173.461 140.943 189.879 1.00 110.20 138 PRO B CA 1
ATOM 1656 C C . PRO B 1 139 ? 173.124 140.449 188.485 1.00 110.20 138 PRO B C 1
ATOM 1657 O O . PRO B 1 139 ? 171.946 140.454 188.106 1.00 110.20 138 PRO B O 1
ATOM 1661 N N . GLN B 1 140 ? 174.119 140.001 187.718 1.00 105.09 139 GLN B N 1
ATOM 1662 C CA . GLN B 1 140 ? 173.828 139.331 186.456 1.00 105.09 139 GLN B CA 1
ATOM 1663 C C . GLN B 1 140 ? 173.151 137.992 186.700 1.00 105.09 139 GLN B C 1
ATOM 1664 O O . GLN B 1 140 ? 172.310 137.562 185.903 1.00 105.09 139 GLN B O 1
ATOM 1670 N N . ASN B 1 141 ? 173.498 137.325 187.797 1.00 96.13 140 ASN B N 1
ATOM 1671 C CA . ASN B 1 141 ? 172.857 136.057 188.110 1.00 96.13 140 ASN B CA 1
ATOM 1672 C C . ASN B 1 141 ? 171.441 136.270 188.630 1.00 96.13 140 ASN B C 1
ATOM 1673 O O . ASN B 1 141 ? 170.561 135.445 188.372 1.00 96.13 140 ASN B O 1
ATOM 1678 N N . LEU B 1 142 ? 171.200 137.359 189.353 1.00 99.24 141 LEU B N 1
ATOM 1679 C CA . LEU B 1 142 ? 169.856 137.629 189.835 1.00 99.24 141 LEU B CA 1
ATOM 1680 C C . LEU B 1 142 ? 168.956 138.216 188.762 1.00 99.24 141 LEU B C 1
ATOM 1681 O O . LEU B 1 142 ? 167.733 138.092 188.863 1.00 99.24 141 LEU B O 1
ATOM 1686 N N . GLU B 1 143 ? 169.526 138.839 187.736 1.00 103.43 142 GLU B N 1
ATOM 1687 C CA . GLU B 1 143 ? 168.740 139.319 186.611 1.00 103.43 142 GLU B CA 1
ATOM 1688 C C . GLU B 1 143 ? 168.367 138.191 185.653 1.00 103.43 142 GLU B C 1
ATOM 1689 O O . GLU B 1 143 ? 167.491 138.377 184.799 1.00 103.43 142 GLU B O 1
ATOM 1695 N N . LEU B 1 144 ? 168.969 137.012 185.826 1.00 96.37 143 LEU B N 1
ATOM 1696 C CA . LEU B 1 144 ? 168.813 135.923 184.869 1.00 96.37 143 LEU B CA 1
ATOM 1697 C C . LEU B 1 144 ? 167.402 135.355 184.883 1.00 96.37 143 LEU B C 1
ATOM 1698 O O . LEU B 1 144 ? 166.732 135.301 183.847 1.00 96.37 143 LEU B O 1
ATOM 1703 N N . GLY B 1 145 ? 166.930 134.928 186.045 1.00 96.48 144 GLY B N 1
ATOM 1704 C CA . GLY B 1 145 ? 165.623 134.310 186.099 1.00 96.48 144 GLY B CA 1
ATOM 1705 C C . GLY B 1 145 ? 165.668 132.879 185.590 1.00 96.48 144 GLY B C 1
ATOM 1706 O O . GLY B 1 145 ? 166.630 132.144 185.811 1.00 96.48 144 GLY B O 1
ATOM 1707 N N . MET B 1 146 ? 164.606 132.489 184.893 1.00 95.84 145 MET B N 1
ATOM 1708 C CA . MET B 1 146 ? 164.473 131.113 184.443 1.00 95.84 145 MET B CA 1
ATOM 1709 C C . MET B 1 146 ? 165.410 130.835 183.275 1.00 95.84 145 MET B C 1
ATOM 1710 O O . MET B 1 146 ? 165.640 131.694 182.421 1.00 95.84 145 MET B O 1
ATOM 1715 N N . PHE B 1 147 ? 165.968 129.626 183.255 1.00 99.20 146 PHE B N 1
ATOM 1716 C CA . PHE B 1 147 ? 166.803 129.168 182.162 1.00 99.20 146 PHE B CA 1
ATOM 1717 C C . PHE B 1 147 ? 166.583 127.675 181.985 1.00 99.20 146 PHE B C 1
ATOM 1718 O O . PHE B 1 147 ? 166.207 126.969 182.924 1.00 99.20 146 PHE B O 1
ATOM 1726 N N . MET B 1 148 ? 166.832 127.199 180.777 1.00 121.12 147 MET B N 1
ATOM 1727 C CA . MET B 1 148 ? 166.735 125.783 180.471 1.00 121.12 147 MET B CA 1
ATOM 1728 C C . MET B 1 148 ? 168.104 125.125 180.558 1.00 121.12 147 MET B C 1
ATOM 1729 O O . MET B 1 148 ? 169.142 125.757 180.351 1.00 121.12 147 MET B O 1
ATOM 1734 N N . VAL B 1 149 ? 168.094 123.835 180.881 1.00 130.35 148 VAL B N 1
ATOM 1735 C CA . VAL B 1 149 ? 169.298 123.018 180.889 1.00 130.35 148 VAL B CA 1
ATOM 1736 C C . VAL B 1 149 ? 168.925 121.695 180.235 1.00 130.35 148 VAL B C 1
ATOM 1737 O O . VAL B 1 149 ? 167.766 121.276 180.276 1.00 130.35 148 VAL B O 1
ATOM 1741 N N . CYS B 1 150 ? 169.886 121.067 179.566 1.00 143.62 149 CYS B N 1
ATOM 1742 C CA . CYS B 1 150 ? 169.533 119.884 178.799 1.00 143.62 149 CYS B CA 1
ATOM 1743 C C . CYS B 1 150 ? 170.693 118.901 178.816 1.00 143.62 149 CYS B C 1
ATOM 1744 O O . CYS B 1 150 ? 171.858 119.294 178.912 1.00 143.62 149 CYS B O 1
ATOM 1747 N N . ALA B 1 151 ? 170.355 117.615 178.723 1.00 150.81 150 ALA B N 1
ATOM 1748 C CA . ALA B 1 151 ? 171.334 116.545 178.838 1.00 150.81 150 ALA B CA 1
ATOM 1749 C C . ALA B 1 151 ? 170.986 115.415 177.878 1.00 150.81 150 ALA B C 1
ATOM 1750 O O . ALA B 1 151 ? 169.821 115.210 177.531 1.00 150.81 150 ALA B O 1
ATOM 1752 N N . GLU B 1 152 ? 172.015 114.677 177.464 1.00 157.10 151 GLU B N 1
ATOM 1753 C CA . GLU B 1 152 ? 171.877 113.606 176.490 1.00 157.10 151 GLU B CA 1
ATOM 1754 C C . GLU B 1 152 ? 172.425 112.308 177.067 1.00 157.10 151 GLU B C 1
ATOM 1755 O O . GLU B 1 152 ? 173.061 112.284 178.119 1.00 157.10 151 GLU B O 1
ATOM 1761 N N . MET B 1 153 ? 172.178 111.215 176.348 1.00 166.21 152 MET B N 1
ATOM 1762 C CA . MET B 1 153 ? 172.591 109.880 176.780 1.00 166.21 152 MET B CA 1
ATOM 1763 C C . MET B 1 153 ? 173.174 109.140 175.579 1.00 166.21 152 MET B C 1
ATOM 1764 O O . MET B 1 153 ? 172.430 108.543 174.796 1.00 166.21 152 MET B O 1
ATOM 1769 N N . ARG B 1 154 ? 174.498 109.158 175.450 1.00 166.37 153 ARG B N 1
ATOM 1770 C CA . ARG B 1 154 ? 175.196 108.443 174.386 1.00 166.37 153 ARG B CA 1
ATOM 1771 C C . ARG B 1 154 ? 175.894 107.226 174.975 1.00 166.37 153 ARG B C 1
ATOM 1772 O O . ARG B 1 154 ? 176.622 107.340 175.965 1.00 166.37 153 ARG B O 1
ATOM 1780 N N . ASP B 1 155 ? 175.692 106.069 174.349 1.00 180.90 154 ASP B N 1
ATOM 1781 C CA . ASP B 1 155 ? 176.082 104.806 174.952 1.00 180.90 154 ASP B CA 1
ATOM 1782 C C . ASP B 1 155 ? 177.534 104.453 174.633 1.00 180.90 154 ASP B C 1
ATOM 1783 O O . ASP B 1 155 ? 178.314 105.276 174.147 1.00 180.90 154 ASP B O 1
ATOM 1788 N N . TYR B 1 156 ? 177.892 103.199 174.917 1.00 177.82 155 TYR B N 1
ATOM 1789 C CA . TYR B 1 156 ? 179.201 102.666 174.554 1.00 177.82 155 TYR B CA 1
ATOM 1790 C C . TYR B 1 156 ? 179.373 102.594 173.041 1.00 177.82 155 TYR B C 1
ATOM 1791 O O . TYR B 1 156 ? 180.502 102.663 172.544 1.00 177.82 155 TYR B O 1
ATOM 1800 N N . ASP B 1 157 ? 178.275 102.469 172.300 1.00 184.24 156 ASP B N 1
ATOM 1801 C CA . ASP B 1 157 ? 178.292 102.555 170.848 1.00 184.24 156 ASP B CA 1
ATOM 1802 C C . ASP B 1 157 ? 178.155 103.980 170.339 1.00 184.24 156 ASP B C 1
ATOM 1803 O O . ASP B 1 157 ? 178.030 104.166 169.124 1.00 184.24 156 ASP B O 1
ATOM 1808 N N . SER B 1 158 ? 178.151 104.967 171.245 1.00 171.94 157 SER B N 1
ATOM 1809 C CA . SER B 1 158 ? 177.977 106.393 170.936 1.00 171.94 157 SER B CA 1
ATOM 1810 C C . SER B 1 158 ? 176.662 106.662 170.205 1.00 171.94 157 SER B C 1
ATOM 1811 O O . SER B 1 158 ? 176.585 107.513 169.317 1.00 171.94 157 SER B O 1
ATOM 1814 N N . MET B 1 159 ? 175.618 105.931 170.581 1.00 172.91 158 MET B N 1
ATOM 1815 C CA . MET B 1 159 ? 174.277 106.137 170.057 1.00 172.91 158 MET B CA 1
ATOM 1816 C C . MET B 1 159 ? 173.460 106.896 171.091 1.00 172.91 158 MET B C 1
ATOM 1817 O O . MET B 1 159 ? 173.486 106.557 172.279 1.00 172.91 158 MET B O 1
ATOM 1822 N N . LEU B 1 160 ? 172.740 107.918 170.638 1.00 168.44 159 LEU B N 1
ATOM 1823 C CA . LEU B 1 160 ? 171.891 108.717 171.516 1.00 168.44 159 LEU B CA 1
ATOM 1824 C C . LEU B 1 160 ? 170.707 107.883 171.986 1.00 168.44 159 LEU B C 1
ATOM 1825 O O . LEU B 1 160 ? 169.841 107.517 171.188 1.00 168.44 159 LEU B O 1
ATOM 1830 N N . ARG B 1 161 ? 170.658 107.588 173.281 1.00 168.71 160 ARG B N 1
ATOM 1831 C CA . ARG B 1 161 ? 169.620 106.732 173.842 1.00 168.71 160 ARG B CA 1
ATOM 1832 C C . ARG B 1 161 ? 168.605 107.487 174.681 1.00 168.71 160 ARG B C 1
ATOM 1833 O O . ARG B 1 161 ? 167.508 106.977 174.917 1.00 168.71 160 ARG B O 1
ATOM 1841 N N . GLY B 1 162 ? 168.943 108.676 175.152 1.00 160.86 161 GLY B N 1
ATOM 1842 C CA . GLY B 1 162 ? 168.016 109.471 175.936 1.00 160.86 161 GLY B CA 1
ATOM 1843 C C . GLY B 1 162 ? 168.355 110.943 175.839 1.00 160.86 161 GLY B C 1
ATOM 1844 O O . GLY B 1 162 ? 169.518 111.329 175.711 1.00 160.86 161 GLY B O 1
ATOM 1845 N N . HIS B 1 163 ? 167.314 111.765 175.920 1.00 148.21 162 HIS B N 1
ATOM 1846 C CA . HIS B 1 163 ? 167.445 113.201 175.706 1.00 148.21 162 HIS B CA 1
ATOM 1847 C C . HIS B 1 163 ? 166.368 113.908 176.507 1.00 148.21 162 HIS B C 1
ATOM 1848 O O . HIS B 1 163 ? 165.177 113.701 176.249 1.00 148.21 162 HIS B O 1
ATOM 1855 N N . SER B 1 164 ? 166.776 114.738 177.463 1.00 142.36 163 SER B N 1
ATOM 1856 C CA . SER B 1 164 ? 165.812 115.463 178.280 1.00 142.36 163 SER B CA 1
ATOM 1857 C C . SER B 1 164 ? 166.322 116.867 178.542 1.00 142.36 163 SER B C 1
ATOM 1858 O O . SER B 1 164 ? 167.421 117.041 179.079 1.00 142.36 163 SER B O 1
ATOM 1861 N N . CYS B 1 165 ? 165.526 117.855 178.166 1.00 136.94 164 CYS B N 1
ATOM 1862 C CA . CYS B 1 165 ? 165.798 119.236 178.516 1.00 136.94 164 CYS B CA 1
ATOM 1863 C C . CYS B 1 165 ? 164.962 119.608 179.730 1.00 136.94 164 CYS B C 1
ATOM 1864 O O . CYS B 1 165 ? 163.791 119.228 179.828 1.00 136.94 164 CYS B O 1
ATOM 1867 N N . ARG B 1 166 ? 165.571 120.339 180.659 1.00 127.91 165 ARG B N 1
ATOM 1868 C CA . ARG B 1 166 ? 164.976 120.604 181.957 1.00 127.91 165 ARG B CA 1
ATOM 1869 C C . ARG B 1 166 ? 164.927 122.098 182.228 1.00 127.91 165 ARG B C 1
ATOM 1870 O O . ARG B 1 166 ? 165.745 122.866 181.717 1.00 127.91 165 ARG B O 1
ATOM 1878 N N . SER B 1 167 ? 163.966 122.494 183.054 1.00 105.22 166 SER B N 1
ATOM 1879 C CA . SER B 1 167 ? 163.787 123.882 183.452 1.00 105.22 166 SER B CA 1
ATOM 1880 C C . SER B 1 167 ? 164.458 124.138 184.794 1.00 105.22 166 SER B C 1
ATOM 1881 O O . SER B 1 167 ? 164.525 123.255 185.652 1.00 105.22 166 SER B O 1
ATOM 1884 N N . ALA B 1 168 ? 164.939 125.363 184.974 1.00 103.28 167 ALA B N 1
ATOM 1885 C CA . ALA B 1 168 ? 165.649 125.712 186.191 1.00 103.28 167 ALA B CA 1
ATOM 1886 C C . ALA B 1 168 ? 165.550 127.210 186.427 1.00 103.28 167 ALA B C 1
ATOM 1887 O O . ALA B 1 168 ? 165.344 127.994 185.497 1.00 103.28 167 ALA B O 1
ATOM 1889 N N . MET B 1 169 ? 165.712 127.593 187.693 1.00 105.45 168 MET B N 1
ATOM 1890 C CA . MET B 1 169 ? 165.624 128.974 188.149 1.00 105.45 168 MET B CA 1
ATOM 1891 C C . MET B 1 169 ? 166.185 129.028 189.561 1.00 105.45 168 MET B C 1
ATOM 1892 O O . MET B 1 169 ? 166.060 128.061 190.319 1.00 105.45 168 MET B O 1
ATOM 1897 N N . MET B 1 170 ? 166.817 130.149 189.900 1.00 107.21 169 MET B N 1
ATOM 1898 C CA . MET B 1 170 ? 167.299 130.361 191.258 1.00 107.21 169 MET B CA 1
ATOM 1899 C C . MET B 1 170 ? 166.137 130.480 192.236 1.00 107.21 169 MET B C 1
ATOM 1900 O O . MET B 1 170 ? 165.029 130.881 191.876 1.00 107.21 169 MET B O 1
ATOM 1905 N N . ARG B 1 171 ? 166.403 130.113 193.485 1.00 105.14 170 ARG B N 1
ATOM 1906 C CA . ARG B 1 171 ? 165.472 130.390 194.570 1.00 105.14 170 ARG B CA 1
ATOM 1907 C C . ARG B 1 171 ? 165.422 131.895 194.789 1.00 105.14 170 ARG B C 1
ATOM 1908 O O . ARG B 1 171 ? 166.388 132.487 195.276 1.00 105.14 170 ARG B O 1
ATOM 1916 N N . TYR B 1 172 ? 164.310 132.518 194.417 1.00 102.89 171 TYR B N 1
ATOM 1917 C CA . TYR B 1 172 ? 164.221 133.965 194.513 1.00 102.89 171 TYR B CA 1
ATOM 1918 C C . TYR B 1 172 ? 164.054 134.410 195.955 1.00 102.89 171 TYR B C 1
ATOM 1919 O O . TYR B 1 172 ? 163.281 133.828 196.719 1.00 102.89 171 TYR B O 1
ATOM 1928 N N . ARG B 1 173 ? 164.785 135.455 196.313 1.00 103.51 172 ARG B N 1
ATOM 1929 C CA . ARG B 1 173 ? 164.681 136.102 197.608 1.00 103.51 172 ARG B CA 1
ATOM 1930 C C . ARG B 1 173 ? 164.444 137.583 197.381 1.00 103.51 172 ARG B C 1
ATOM 1931 O O . ARG B 1 173 ? 164.967 138.159 196.422 1.00 103.51 172 ARG B O 1
ATOM 1939 N N . SER B 1 174 ? 163.646 138.190 198.247 1.00 113.14 173 SER B N 1
ATOM 1940 C CA . SER B 1 174 ? 163.452 139.625 198.185 1.00 113.14 173 SER B CA 1
ATOM 1941 C C . SER B 1 174 ? 164.741 140.333 198.604 1.00 113.14 173 SER B C 1
ATOM 1942 O O . SER B 1 174 ? 165.565 139.756 199.316 1.00 113.14 173 SER B O 1
ATOM 1945 N N . PRO B 1 175 ? 164.962 141.570 198.144 1.00 107.36 174 PRO B N 1
ATOM 1946 C CA . PRO B 1 175 ? 166.150 142.301 198.612 1.00 107.36 174 PRO B CA 1
ATOM 1947 C C . PRO B 1 175 ? 166.091 142.651 200.084 1.00 107.36 174 PRO B C 1
ATOM 1948 O O . PRO B 1 175 ? 167.148 142.774 200.720 1.00 107.36 174 PRO B O 1
ATOM 1952 N N . LEU B 1 176 ? 164.887 142.797 200.639 1.00 109.92 175 LEU B N 1
ATOM 1953 C CA . LEU B 1 176 ? 164.735 143.006 202.075 1.00 109.92 175 LEU B CA 1
ATOM 1954 C C . LEU B 1 176 ? 165.245 141.807 202.856 1.00 109.92 175 LEU B C 1
ATOM 1955 O O . LEU B 1 176 ? 166.015 141.955 203.810 1.00 109.92 175 LEU B O 1
ATOM 1960 N N . ILE B 1 177 ? 164.848 140.602 202.445 1.00 111.83 176 ILE B N 1
ATOM 1961 C CA . ILE B 1 177 ? 165.268 139.424 203.187 1.00 111.83 176 ILE B CA 1
ATOM 1962 C C . ILE B 1 177 ? 166.730 139.090 202.917 1.00 111.83 176 ILE B C 1
ATOM 1963 O O . ILE B 1 177 ? 167.377 138.464 203.764 1.00 111.83 176 ILE B O 1
ATOM 1968 N N . ARG B 1 178 ? 167.300 139.554 201.800 1.00 113.51 177 ARG B N 1
ATOM 1969 C CA . ARG B 1 178 ? 168.738 139.402 201.621 1.00 113.51 177 ARG B CA 1
ATOM 1970 C C . ARG B 1 178 ? 169.504 140.337 202.541 1.0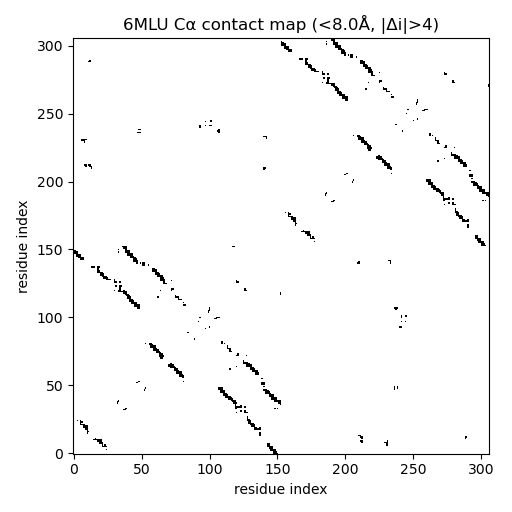0 113.51 177 ARG B C 1
ATOM 1971 O O . ARG B 1 178 ? 170.546 139.955 203.082 1.00 113.51 177 ARG B O 1
ATOM 1979 N N . MET B 1 179 ? 168.994 141.554 202.751 1.00 125.65 178 MET B N 1
ATOM 1980 C CA . MET B 1 179 ? 169.641 142.455 203.701 1.00 125.65 178 MET B CA 1
ATOM 1981 C C . MET B 1 179 ? 169.516 141.941 205.128 1.00 125.65 178 MET B C 1
ATOM 1982 O O . MET B 1 179 ? 170.465 142.043 205.912 1.00 125.65 178 MET B O 1
ATOM 1987 N N . ILE B 1 180 ? 168.359 141.374 205.476 1.00 125.70 179 ILE B N 1
ATOM 1988 C CA . ILE B 1 180 ? 168.168 140.867 206.833 1.00 125.70 179 ILE B CA 1
ATOM 1989 C C . ILE B 1 180 ? 169.022 139.629 207.068 1.00 125.70 179 ILE B C 1
ATOM 1990 O O . ILE B 1 180 ? 169.662 139.496 208.118 1.00 125.70 179 ILE B O 1
ATOM 1995 N N . SER B 1 181 ? 169.096 138.733 206.079 1.00 125.45 180 SER B N 1
ATOM 1996 C CA . SER B 1 181 ? 169.985 137.583 206.193 1.00 125.45 180 SER B CA 1
ATOM 1997 C C . SER B 1 181 ? 171.449 137.995 206.165 1.00 125.45 180 SER B C 1
ATOM 1998 O O . SER B 1 181 ? 172.310 137.262 206.665 1.00 125.45 180 SER B O 1
ATOM 2001 N N . THR B 1 182 ? 171.751 139.156 205.589 1.00 125.10 181 THR B N 1
ATOM 2002 C CA . THR B 1 182 ? 173.108 139.676 205.652 1.00 125.10 181 THR B CA 1
ATOM 2003 C C . THR B 1 182 ? 173.434 140.185 207.050 1.00 125.10 181 THR B C 1
ATOM 2004 O O . THR B 1 182 ? 174.478 139.838 207.615 1.00 125.10 181 THR B O 1
ATOM 2008 N N . TRP B 1 183 ? 172.550 141.003 207.626 1.00 136.63 182 TRP B N 1
ATOM 2009 C CA . TRP B 1 183 ? 172.839 141.597 208.929 1.00 136.63 182 TRP B CA 1
ATOM 2010 C C . TRP B 1 183 ? 172.791 140.579 210.056 1.00 136.63 182 TRP B C 1
ATOM 2011 O O . TRP B 1 183 ? 173.570 140.684 211.009 1.00 136.63 182 TRP B O 1
ATOM 2022 N N . VAL B 1 184 ? 171.898 139.596 209.976 1.00 133.90 183 VAL B N 1
ATOM 2023 C CA . VAL B 1 184 ? 171.772 138.621 211.055 1.00 133.90 183 VAL B CA 1
ATOM 2024 C C . VAL B 1 184 ? 172.958 137.667 211.054 1.00 133.90 183 VAL B C 1
ATOM 2025 O O . VAL B 1 184 ? 173.651 137.511 212.066 1.00 133.90 183 VAL B O 1
ATOM 2029 N N . LEU B 1 185 ? 173.226 137.030 209.920 1.00 129.81 184 LEU B N 1
ATOM 2030 C CA . LEU B 1 185 ? 174.280 136.032 209.845 1.00 129.81 184 LEU B CA 1
ATOM 2031 C C . LEU B 1 185 ? 175.617 136.625 209.433 1.00 129.81 184 LEU B C 1
ATOM 2032 O O . LEU B 1 185 ? 176.432 135.916 208.833 1.00 129.81 184 LEU B O 1
ATOM 2037 N N . SER B 1 186 ? 175.847 137.899 209.753 1.00 132.01 185 SER B N 1
ATOM 2038 C CA . SER B 1 186 ? 177.050 138.611 209.324 1.00 132.01 185 SER B CA 1
ATOM 2039 C C . SER B 1 186 ? 178.392 137.992 209.727 1.00 132.01 185 SER B C 1
ATOM 2040 O O . SER B 1 186 ? 179.265 137.911 208.847 1.00 132.01 185 SER B O 1
ATOM 2043 N N . PRO B 1 187 ? 178.647 137.536 210.971 1.00 135.41 186 PRO B N 1
ATOM 2044 C CA . PRO B 1 187 ? 179.972 136.951 211.244 1.00 135.41 186 PRO B CA 1
ATOM 2045 C C . PRO B 1 187 ? 180.215 135.616 210.563 1.00 135.41 186 PRO B C 1
ATOM 2046 O O . PRO B 1 187 ? 181.373 135.195 210.466 1.00 135.41 186 PRO B O 1
ATOM 2050 N N . LEU B 1 188 ? 179.172 134.939 210.087 1.00 133.43 187 LEU B N 1
ATOM 2051 C CA . LEU B 1 188 ? 179.383 133.731 209.301 1.00 133.43 187 LEU B CA 1
ATOM 2052 C C . LEU B 1 188 ? 179.961 134.075 207.934 1.00 133.43 187 LEU B C 1
ATOM 2053 O O . LEU B 1 188 ? 180.906 133.428 207.466 1.00 133.43 187 LEU B O 1
ATOM 2058 N N . TYR B 1 189 ? 179.408 135.099 207.285 1.00 132.22 188 TYR B N 1
ATOM 2059 C CA . TYR B 1 189 ? 179.905 135.492 205.975 1.00 132.22 188 TYR B CA 1
ATOM 2060 C C . TYR B 1 189 ? 181.223 136.243 206.080 1.00 132.22 188 TYR B C 1
ATOM 2061 O O . TYR B 1 189 ? 181.996 136.263 205.116 1.00 132.22 188 TYR B O 1
ATOM 2070 N N . VAL B 1 190 ? 181.491 136.877 207.225 1.00 136.95 189 VAL B N 1
ATOM 2071 C CA . VAL B 1 190 ? 182.798 137.498 207.431 1.00 136.95 189 VAL B CA 1
ATOM 2072 C C . VAL B 1 190 ? 183.871 136.431 207.565 1.00 136.95 189 VAL B C 1
ATOM 2073 O O . VAL B 1 190 ? 184.928 136.505 206.926 1.00 136.95 189 VAL B O 1
ATOM 2077 N N . LEU B 1 191 ? 183.601 135.395 208.349 1.00 136.75 190 LEU B N 1
ATOM 2078 C CA . LEU B 1 191 ? 184.563 134.319 208.532 1.00 136.75 190 LEU B CA 1
ATOM 2079 C C . LEU B 1 191 ? 184.584 133.332 207.375 1.00 136.75 190 LEU B C 1
ATOM 2080 O O . LEU B 1 191 ? 185.356 132.371 207.427 1.00 136.75 190 LEU B O 1
ATOM 2085 N N . GLY B 1 192 ? 183.778 133.548 206.343 1.00 139.15 191 GLY B N 1
ATOM 2086 C CA . GLY B 1 192 ? 183.810 132.701 205.165 1.00 139.15 191 GLY B CA 1
ATOM 2087 C C . GLY B 1 192 ? 183.288 131.305 205.408 1.00 139.15 191 GLY B C 1
ATOM 2088 O O . GLY B 1 192 ? 183.884 130.332 204.932 1.00 139.15 191 GLY B O 1
ATOM 2089 N N . TRP B 1 193 ? 182.199 131.182 206.153 1.00 141.25 192 TRP B N 1
ATOM 2090 C CA . TRP B 1 193 ? 181.630 129.881 206.477 1.00 141.25 192 TRP B CA 1
ATOM 2091 C C . TRP B 1 193 ? 180.370 129.587 205.687 1.00 141.25 192 TRP B C 1
ATOM 2092 O O . TRP B 1 193 ? 180.149 128.444 205.286 1.00 141.25 192 TRP B O 1
ATOM 2103 N N . LYS B 1 194 ? 179.541 130.596 205.457 1.00 134.17 193 LYS B N 1
ATOM 2104 C CA . LYS B 1 194 ? 178.589 130.598 204.362 1.00 134.17 193 LYS B CA 1
ATOM 2105 C C . LYS B 1 194 ? 179.090 131.587 203.319 1.00 134.17 193 LYS B C 1
ATOM 2106 O O . LYS B 1 194 ? 179.775 132.560 203.649 1.00 134.17 193 LYS B O 1
ATOM 2112 N N . GLU B 1 195 ? 178.780 131.322 202.047 1.00 133.35 194 GLU B N 1
ATOM 2113 C CA . GLU B 1 195 ? 179.515 131.966 200.966 1.00 133.35 194 GLU B CA 1
ATOM 2114 C C . GLU B 1 195 ? 178.610 132.615 199.926 1.00 133.35 194 GLU B C 1
ATOM 2115 O O . GLU B 1 195 ? 179.034 132.770 198.776 1.00 133.35 194 GLU B O 1
ATOM 2121 N N . GLU B 1 196 ? 177.376 132.973 200.303 1.00 123.35 195 GLU B N 1
ATOM 2122 C CA . GLU B 1 196 ? 176.451 133.775 199.489 1.00 123.35 195 GLU B CA 1
ATOM 2123 C C . GLU B 1 196 ? 176.101 133.128 198.150 1.00 123.35 195 GLU B C 1
ATOM 2124 O O . GLU B 1 196 ? 175.828 133.828 197.173 1.00 123.35 195 GLU B O 1
ATOM 2130 N N . PHE B 1 197 ? 176.105 131.808 198.068 1.00 106.73 196 PHE B N 1
ATOM 2131 C CA . PHE B 1 197 ? 175.747 131.139 196.825 1.00 106.73 196 PHE B CA 1
ATOM 2132 C C . PHE B 1 197 ? 174.558 130.222 197.073 1.00 106.73 196 PHE B C 1
ATOM 2133 O O . PHE B 1 197 ? 174.062 130.100 198.192 1.00 106.73 196 PHE B O 1
ATOM 2141 N N . GLN B 1 198 ? 174.103 129.569 196.010 1.00 104.96 197 GLN B N 1
ATOM 2142 C CA . GLN B 1 198 ? 173.012 128.613 196.096 1.00 104.96 197 GLN B CA 1
ATOM 2143 C C . GLN B 1 198 ? 173.375 127.355 195.331 1.00 104.96 197 GLN B C 1
ATOM 2144 O O . GLN B 1 198 ? 173.939 127.425 194.235 1.00 104.96 197 GLN B O 1
ATOM 2150 N N . GLN B 1 199 ? 173.049 126.208 195.912 1.00 109.00 198 GLN B N 1
ATOM 2151 C CA . GLN B 1 199 ? 173.127 124.940 195.205 1.00 109.00 198 GLN B CA 1
ATOM 2152 C C . GLN B 1 199 ? 171.768 124.678 194.575 1.00 109.00 198 GLN B C 1
ATOM 2153 O O . GLN B 1 199 ? 170.765 124.598 195.285 1.00 109.00 198 GLN B O 1
ATOM 2159 N N . VAL B 1 200 ? 171.729 124.574 193.254 1.00 111.34 199 VAL B N 1
ATOM 2160 C CA . VAL B 1 200 ? 170.463 124.351 192.566 1.00 111.34 199 VAL B CA 1
ATOM 2161 C C . VAL B 1 200 ? 170.485 122.955 191.957 1.00 111.34 199 VAL B C 1
ATOM 2162 O O . VAL B 1 200 ? 171.093 122.749 190.899 1.00 111.34 199 VAL B O 1
ATOM 2166 N N . PRO B 1 201 ? 169.873 121.966 192.601 1.00 124.71 200 PRO B N 1
ATOM 2167 C CA . PRO B 1 201 ? 169.774 120.646 191.977 1.00 124.71 200 PRO B CA 1
ATOM 2168 C C . PRO B 1 201 ? 168.666 120.627 190.942 1.00 124.71 200 PRO B C 1
ATOM 2169 O O . PRO B 1 201 ? 167.590 121.197 191.137 1.00 124.71 200 PRO B O 1
ATOM 2173 N N . VAL B 1 202 ? 168.949 119.991 189.811 1.00 124.27 201 VAL B N 1
ATOM 2174 C CA . VAL B 1 202 ? 167.983 119.836 188.733 1.00 124.27 201 VAL B CA 1
ATOM 2175 C C . VAL B 1 202 ? 167.926 118.355 188.402 1.00 124.27 201 VAL B C 1
ATOM 2176 O O . VAL B 1 202 ? 168.895 117.796 187.878 1.00 124.27 201 VAL B O 1
ATOM 2180 N N . GLU B 1 203 ? 166.801 117.715 188.717 1.00 135.08 202 GLU B N 1
ATOM 2181 C CA . GLU B 1 203 ? 166.633 116.298 188.429 1.00 135.08 202 GLU B CA 1
ATOM 2182 C C . GLU B 1 203 ? 166.496 116.093 186.927 1.00 135.08 202 GLU B C 1
ATOM 2183 O O . GLU B 1 203 ? 165.648 116.717 186.285 1.00 135.08 202 GLU B O 1
ATOM 2189 N N . ILE B 1 204 ? 167.331 115.225 186.371 1.00 132.19 203 ILE B N 1
ATOM 2190 C CA . ILE B 1 204 ? 167.410 115.052 184.931 1.00 132.19 203 ILE B CA 1
ATOM 2191 C C . ILE B 1 204 ? 166.695 113.787 184.482 1.00 132.19 203 ILE B C 1
ATOM 2192 O O . ILE B 1 204 ? 165.897 113.819 183.544 1.00 132.19 203 ILE B O 1
ATOM 2197 N N . PHE B 1 205 ? 166.962 112.660 185.131 1.00 148.88 204 PHE B N 1
ATOM 2198 C CA . PHE B 1 205 ? 166.310 111.406 184.789 1.00 148.88 204 PHE B CA 1
ATOM 2199 C C . PHE B 1 205 ? 165.855 110.690 186.050 1.00 148.88 204 PHE B C 1
ATOM 2200 O O . PHE B 1 205 ? 166.268 111.020 187.164 1.00 148.88 204 PHE B O 1
ATOM 2208 N N . SER B 1 206 ? 164.993 109.693 185.855 1.00 174.80 205 SER B N 1
ATOM 2209 C CA . SER B 1 206 ? 164.448 108.908 186.952 1.00 174.80 205 SER B CA 1
ATOM 2210 C C . SER B 1 206 ? 164.847 107.442 186.917 1.00 174.80 205 SER B C 1
ATOM 2211 O O . SER B 1 206 ? 164.840 106.794 187.963 1.00 174.80 205 SER B O 1
ATOM 2214 N N . ARG B 1 207 ? 165.184 106.899 185.748 1.00 191.41 206 ARG B N 1
ATOM 2215 C CA . ARG B 1 207 ? 165.483 105.476 185.647 1.00 191.41 206 ARG B CA 1
ATOM 2216 C C . ARG B 1 207 ? 166.838 105.205 185.001 1.00 191.41 206 ARG B C 1
ATOM 2217 O O . ARG B 1 207 ? 167.647 106.119 184.821 1.00 191.41 206 ARG B O 1
ATOM 2225 N N . TYR B 1 208 ? 167.085 103.941 184.666 1.00 211.54 207 TYR B N 1
ATOM 2226 C CA . TYR B 1 208 ? 168.408 103.464 184.280 1.00 211.54 207 TYR B CA 1
ATOM 2227 C C . TYR B 1 208 ? 168.698 103.783 182.813 1.00 211.54 207 TYR B C 1
ATOM 2228 O O . TYR B 1 208 ? 167.938 104.480 182.134 1.00 211.54 207 TYR B O 1
ATOM 2237 N N . LEU B 1 209 ? 169.818 103.264 182.306 1.00 205.53 208 LEU B N 1
ATOM 2238 C CA . LEU B 1 209 ? 170.347 103.663 181.000 1.00 205.53 208 LEU B CA 1
ATOM 2239 C C . LEU B 1 209 ? 169.859 102.748 179.876 1.00 205.53 208 LEU B C 1
ATOM 2240 O O . LEU B 1 209 ? 170.641 102.242 179.071 1.00 205.53 208 LEU B O 1
ATOM 2245 N N . GLU B 1 210 ? 168.547 102.493 179.876 1.00 213.73 209 GLU B N 1
ATOM 2246 C CA . GLU B 1 210 ? 167.712 102.032 178.765 1.00 213.73 209 GLU B CA 1
ATOM 2247 C C . GLU B 1 210 ? 167.931 100.575 178.333 1.00 213.73 209 GLU B C 1
ATOM 2248 O O . GLU B 1 210 ? 167.011 99.977 177.759 1.00 213.73 209 GLU B O 1
ATOM 2254 N N . GLU B 1 211 ? 169.042 99.943 178.731 1.00 200.58 210 GLU B N 1
ATOM 2255 C CA . GLU B 1 211 ? 169.327 98.535 178.426 1.00 200.58 210 GLU B CA 1
ATOM 2256 C C . GLU B 1 211 ? 170.604 98.111 179.134 1.00 200.58 210 GLU B C 1
ATOM 2257 O O . GLU B 1 211 ? 171.420 98.943 179.544 1.00 200.58 210 GLU B O 1
ATOM 2263 N N . ARG B 1 212 ? 170.783 96.794 179.229 1.00 197.74 211 ARG B N 1
ATOM 2264 C CA . ARG B 1 212 ? 172.003 96.187 179.735 1.00 197.74 211 ARG B CA 1
ATOM 2265 C C . ARG B 1 212 ? 173.048 95.956 178.652 1.00 197.74 211 ARG B C 1
ATOM 2266 O O . ARG B 1 212 ? 174.210 95.691 178.982 1.00 197.74 211 ARG B O 1
ATOM 2274 N N . GLN B 1 213 ? 172.666 96.034 177.378 1.00 196.28 212 GLN B N 1
ATOM 2275 C CA . GLN B 1 213 ? 173.594 95.697 176.303 1.00 196.28 212 GLN B CA 1
ATOM 2276 C C . GLN B 1 213 ? 174.594 96.818 176.057 1.00 196.28 212 GLN B C 1
ATOM 2277 O O . GLN B 1 213 ? 175.804 96.575 175.997 1.00 196.28 212 GLN B O 1
ATOM 2283 N N . HIS B 1 214 ? 174.115 98.051 175.908 1.00 194.28 213 HIS B N 1
ATOM 2284 C CA . HIS B 1 214 ? 174.992 99.200 175.689 1.00 194.28 213 HIS B CA 1
ATOM 2285 C C . HIS B 1 214 ? 174.527 100.358 176.559 1.00 194.28 213 HIS B C 1
ATOM 2286 O O . HIS B 1 214 ? 173.702 101.178 176.139 1.00 194.28 213 HIS B O 1
ATOM 2293 N N . PRO B 1 215 ? 175.028 100.448 177.783 1.00 184.47 214 PRO B N 1
ATOM 2294 C CA . PRO B 1 215 ? 174.665 101.556 178.668 1.00 184.47 214 PRO B CA 1
ATOM 2295 C C . PRO B 1 215 ? 175.458 102.816 178.331 1.00 184.47 214 PRO B C 1
ATOM 2296 O O . PRO B 1 215 ? 176.391 102.801 177.532 1.00 184.47 214 PRO B O 1
ATOM 2300 N N . ILE B 1 216 ? 175.104 103.903 179.014 1.00 179.36 215 ILE B N 1
ATOM 2301 C CA . ILE B 1 216 ? 175.533 105.251 178.651 1.00 179.36 215 ILE B CA 1
ATOM 2302 C C . ILE B 1 216 ? 176.864 105.568 179.315 1.00 179.36 215 ILE B C 1
ATOM 2303 O O . ILE B 1 216 ? 177.038 105.344 180.519 1.00 179.36 215 ILE B O 1
ATOM 2308 N N . THR B 1 217 ? 177.799 106.107 178.535 1.00 171.54 216 THR B N 1
ATOM 2309 C CA . THR B 1 217 ? 179.116 106.474 179.048 1.00 171.54 216 THR B CA 1
ATOM 2310 C C . THR B 1 217 ? 179.173 107.936 179.485 1.00 171.54 216 THR B C 1
ATOM 2311 O O . THR B 1 217 ? 179.455 108.228 180.650 1.00 171.54 216 THR B O 1
ATOM 2315 N N . ASP B 1 218 ? 178.908 108.862 178.565 1.00 165.69 217 ASP B N 1
ATOM 2316 C CA . ASP B 1 218 ? 178.998 110.289 178.838 1.00 165.69 217 ASP B CA 1
ATOM 2317 C C . ASP B 1 218 ? 177.648 110.966 178.641 1.00 165.69 217 ASP B C 1
ATOM 2318 O O . ASP B 1 218 ? 176.735 110.416 178.017 1.00 165.69 217 ASP B O 1
ATOM 2323 N N . VAL B 1 219 ? 177.525 112.175 179.188 1.00 140.18 218 VAL B N 1
ATOM 2324 C CA . VAL B 1 219 ? 176.266 112.910 179.216 1.00 140.18 218 VAL B CA 1
ATOM 2325 C C . VAL B 1 219 ? 176.522 114.309 178.671 1.00 140.18 218 VAL B C 1
ATOM 2326 O O . VAL B 1 219 ? 177.188 115.122 179.321 1.00 140.18 218 VAL B O 1
ATOM 2330 N N . TYR B 1 220 ? 175.971 114.600 177.495 1.00 142.99 219 TYR B N 1
ATOM 2331 C CA . TYR B 1 220 ? 176.179 115.874 176.803 1.00 142.99 219 TYR B CA 1
ATOM 2332 C C . TYR B 1 220 ? 175.299 116.934 177.451 1.00 142.99 219 TYR B C 1
ATOM 2333 O O . TYR B 1 220 ? 174.113 117.036 177.149 1.00 142.99 219 TYR B O 1
ATOM 2342 N N . VAL B 1 221 ? 175.881 117.741 178.330 1.00 132.78 220 VAL B N 1
ATOM 2343 C CA . VAL B 1 221 ? 175.144 118.733 179.106 1.00 132.78 220 VAL B CA 1
ATOM 2344 C C . VAL B 1 221 ? 175.321 120.096 178.453 1.00 132.78 220 VAL B C 1
ATOM 2345 O O . VAL B 1 221 ? 176.410 120.429 177.977 1.00 132.78 220 VAL B O 1
ATOM 2349 N N . GLU B 1 222 ? 174.248 120.879 178.402 1.00 135.07 221 GLU B N 1
ATOM 2350 C CA . GLU B 1 222 ? 174.384 122.271 178.008 1.00 135.07 221 GLU B CA 1
ATOM 2351 C C . GLU B 1 222 ? 173.355 123.106 178.752 1.00 135.07 221 GLU B C 1
ATOM 2352 O O . GLU B 1 222 ? 172.264 122.632 179.073 1.00 135.07 221 GLU B O 1
ATOM 2358 N N . ILE B 1 223 ? 173.732 124.344 179.048 1.00 117.79 222 ILE B N 1
ATOM 2359 C CA . ILE B 1 223 ? 172.847 125.296 179.701 1.00 117.79 222 ILE B CA 1
ATOM 2360 C C . ILE B 1 223 ? 172.405 126.310 178.658 1.00 117.79 222 ILE B C 1
ATOM 2361 O O . ILE B 1 223 ? 173.237 126.902 177.962 1.00 117.79 222 ILE B O 1
ATOM 2366 N N . GLN B 1 224 ? 171.096 126.525 178.558 1.00 129.54 223 GLN B N 1
ATOM 2367 C CA . GLN B 1 224 ? 170.513 127.329 177.486 1.00 129.54 223 GLN B CA 1
ATOM 2368 C C . GLN B 1 224 ? 170.536 128.821 177.834 1.00 129.54 223 GLN B C 1
ATOM 2369 O O . GLN B 1 224 ? 169.523 129.515 177.790 1.00 129.54 223 GLN B O 1
ATOM 2375 N N . SER B 1 225 ? 171.723 129.311 178.174 1.00 112.10 224 SER B N 1
ATOM 2376 C CA . SER B 1 225 ? 171.911 130.718 178.505 1.00 112.10 224 SER B CA 1
ATOM 2377 C C . SER B 1 225 ? 173.372 131.075 178.308 1.00 112.10 224 SER B C 1
ATOM 2378 O O . SER B 1 225 ? 174.230 130.210 178.110 1.00 112.10 224 SER B O 1
ATOM 2381 N N . GLN B 1 226 ? 173.653 132.373 178.376 1.00 120.16 225 GLN B N 1
ATOM 2382 C CA . GLN B 1 226 ? 175.013 132.877 178.325 1.00 120.16 225 GLN B CA 1
ATOM 2383 C C . GLN B 1 226 ? 175.301 133.914 179.390 1.00 120.16 225 GLN B C 1
ATOM 2384 O O . GLN B 1 226 ? 176.473 134.231 179.611 1.00 120.16 225 GLN B O 1
ATOM 2390 N N . LYS B 1 227 ? 174.283 134.458 180.045 1.00 105.62 226 LYS B N 1
ATOM 2391 C CA . LYS B 1 227 ? 174.473 135.401 181.134 1.00 105.62 226 LYS B CA 1
ATOM 2392 C C . LYS B 1 227 ? 174.629 134.712 182.478 1.00 105.62 226 LYS B C 1
ATOM 2393 O O . LYS B 1 227 ? 174.799 135.394 183.492 1.00 105.62 226 LYS B O 1
ATOM 2399 N N . ILE B 1 228 ? 174.575 133.381 182.504 1.00 99.57 227 ILE B N 1
ATOM 2400 C CA . ILE B 1 228 ? 174.656 132.641 183.753 1.00 99.57 227 ILE B CA 1
ATOM 2401 C C . ILE B 1 228 ? 176.084 132.678 184.285 1.00 99.57 227 ILE B C 1
ATOM 2402 O O . ILE B 1 228 ? 177.059 132.655 183.523 1.00 99.57 227 ILE B O 1
ATOM 2407 N N . GLN B 1 229 ? 176.211 132.808 185.600 1.00 99.67 228 GLN B N 1
ATOM 2408 C CA . GLN B 1 229 ? 177.498 132.772 186.273 1.00 99.67 228 GLN B CA 1
ATOM 2409 C C . GLN B 1 229 ? 177.425 131.716 187.358 1.00 99.67 228 GLN B C 1
ATOM 2410 O O . GLN B 1 229 ? 176.474 131.701 188.143 1.00 99.67 228 GLN B O 1
ATOM 2416 N N . PHE B 1 230 ? 178.418 130.836 187.405 1.00 99.18 229 PHE B N 1
ATOM 2417 C CA . PHE B 1 230 ? 178.410 129.743 188.360 1.00 99.18 229 PHE B CA 1
ATOM 2418 C C . PHE B 1 230 ? 179.836 129.411 188.759 1.00 99.18 229 PHE B C 1
ATOM 2419 O O . PHE B 1 230 ? 180.798 129.805 188.098 1.00 99.18 229 PHE B O 1
ATOM 2427 N N . TYR B 1 231 ? 179.958 128.670 189.859 1.00 110.76 230 TYR B N 1
ATOM 2428 C CA . TYR B 1 231 ? 181.270 128.234 190.315 1.00 110.76 230 TYR B CA 1
ATOM 2429 C C . TYR B 1 231 ? 181.635 126.881 189.725 1.00 110.76 230 TYR B C 1
ATOM 2430 O O . TYR B 1 231 ? 182.692 126.726 189.109 1.00 110.76 230 TYR B O 1
ATOM 2439 N N . THR B 1 232 ? 180.769 125.888 189.901 1.00 112.12 231 THR B N 1
ATOM 2440 C CA . THR B 1 232 ? 181.047 124.557 189.390 1.00 112.12 231 THR B CA 1
ATOM 2441 C C . THR B 1 232 ? 179.742 123.834 189.107 1.00 112.12 231 THR B C 1
ATOM 2442 O O . THR B 1 232 ? 178.670 124.234 189.568 1.00 112.12 231 THR B O 1
ATOM 2446 N N . VAL B 1 233 ? 179.850 122.762 188.327 1.00 116.16 232 VAL B N 1
ATOM 2447 C CA . VAL B 1 233 ? 178.724 121.922 187.946 1.00 116.16 232 VAL B CA 1
ATOM 2448 C C . VAL B 1 233 ? 179.063 120.495 188.348 1.00 116.16 232 VAL B C 1
ATOM 2449 O O . VAL B 1 233 ? 180.166 120.016 188.063 1.00 116.16 232 VAL B O 1
ATOM 2453 N N . THR B 1 234 ? 178.130 119.822 189.013 1.00 129.50 233 THR B N 1
ATOM 2454 C CA . THR B 1 234 ? 178.390 118.491 189.545 1.00 129.50 233 THR B CA 1
ATOM 2455 C C . THR B 1 234 ? 177.182 117.601 189.308 1.00 129.50 233 THR B C 1
ATOM 2456 O O . THR B 1 234 ? 176.079 117.915 189.765 1.00 129.50 233 THR B O 1
ATOM 2460 N N . LEU B 1 235 ? 177.386 116.502 188.588 1.00 136.90 234 LEU B N 1
ATOM 2461 C CA . LEU B 1 235 ? 176.348 115.491 188.484 1.00 136.90 234 LEU B CA 1
ATOM 2462 C C . LEU B 1 235 ? 176.370 114.574 189.698 1.00 136.90 234 LEU B C 1
ATOM 2463 O O . LEU B 1 235 ? 177.359 114.483 190.427 1.00 136.90 234 LEU B O 1
ATOM 2468 N N . HIS B 1 236 ? 175.253 113.884 189.903 1.00 141.45 235 HIS B N 1
ATOM 2469 C CA . HIS B 1 236 ? 175.126 112.925 190.997 1.00 141.45 235 HIS B CA 1
ATOM 2470 C C . HIS B 1 236 ? 174.329 111.741 190.469 1.00 141.45 235 HIS B C 1
ATOM 2471 O O . HIS B 1 236 ? 173.097 111.790 190.410 1.00 141.45 23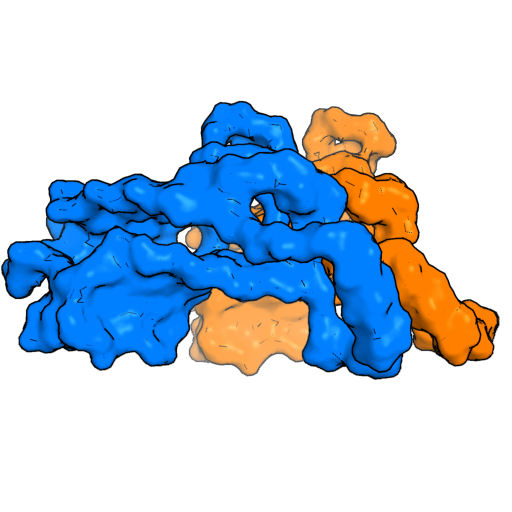5 HIS B O 1
ATOM 2478 N N . ILE B 1 237 ? 175.030 110.678 190.092 1.00 158.51 236 ILE B N 1
ATOM 2479 C CA . ILE B 1 237 ? 174.354 109.438 189.741 1.00 158.51 236 ILE B CA 1
ATOM 2480 C C . ILE B 1 237 ? 173.999 108.782 191.063 1.00 158.51 236 ILE B C 1
ATOM 2481 O O . ILE B 1 237 ? 174.797 108.032 191.636 1.00 158.51 236 ILE B O 1
ATOM 2486 N N . VAL B 1 238 ? 172.826 109.086 191.574 1.00 171.10 237 VAL B N 1
ATOM 2487 C CA . VAL B 1 238 ? 172.484 108.666 192.924 1.00 171.10 237 VAL B CA 1
ATOM 2488 C C . VAL B 1 238 ? 171.950 107.246 192.898 1.00 171.10 237 VAL B C 1
ATOM 2489 O O . VAL B 1 238 ? 171.325 106.802 191.928 1.00 171.10 237 VAL B O 1
ATOM 2493 N N . ALA B 1 239 ? 172.217 106.512 193.979 1.00 187.66 238 ALA B N 1
ATOM 2494 C CA . ALA B 1 239 ? 171.777 105.124 194.116 1.00 187.66 238 ALA B CA 1
ATOM 2495 C C . ALA B 1 239 ? 170.328 105.067 194.605 1.00 187.66 238 ALA B C 1
ATOM 2496 O O . ALA B 1 239 ? 170.017 104.596 195.697 1.00 187.66 238 ALA B O 1
ATOM 2498 N N . ASP B 1 240 ? 169.431 105.561 193.755 1.00 190.93 239 ASP B N 1
ATOM 2499 C CA . ASP B 1 240 ? 168.023 105.712 194.094 1.00 190.93 239 ASP B CA 1
ATOM 2500 C C . ASP B 1 240 ? 167.192 105.136 192.963 1.00 190.93 239 ASP B C 1
ATOM 2501 O O . ASP B 1 240 ? 167.355 105.531 191.805 1.00 190.93 239 ASP B O 1
ATOM 2506 N N . PHE B 1 241 ? 166.306 104.208 193.302 1.00 195.88 240 PHE B N 1
ATOM 2507 C CA . PHE B 1 241 ? 165.441 103.557 192.328 1.00 195.88 240 PHE B CA 1
ATOM 2508 C C . PHE B 1 241 ? 164.429 104.533 191.738 1.00 195.88 240 PHE B C 1
ATOM 2509 O O . PHE B 1 241 ? 164.099 104.461 190.554 1.00 195.88 240 PHE B O 1
#

Foldseek 3Di:
DDKAFWDFAQCPDLPCPDFTWTKDFADVVVLLLQAVQWFFKKKKFKAAPDPLQLVPFKWKKKKFFQWPVGDTQDIFIFIWGDDDDDVVVVVVCCVPCVVCCVVPNDPRIDITMTGTDRTHQNDNPIGGGIMIMTIRDSSGGTDTMMMDRDSDD/DDKAFWDFAQCPDLPCPDFTWTKDFADVVVLLLQAVQWFFKKKKFKAAPDPLQLVPFKWKKKKFFQWPVGDTQDIFIFIWGDDDDDVVVVVVCCVPCVVCCVVPNDPRIDITMTGTDRTHQNDNPIGGGIMIMTIRDSSGGTDTMMMDRDSDD

Organism: Drosophila melanogaster (NCBI:txid7227)

Solvent-accessible surface area: 17747 Å² total; per-residue (Å²): 221,39,105,26,96,12,55,3,36,20,11,110,48,85,91,72,68,106,62,7,79,12,60,78,38,153,27,104,124,41,13,101,93,4,10,40,91,24,49,46,10,41,4,25,0,27,0,0,39,4,82,76,0,64,150,36,30,134,9,76,2,3,4,25,11,94,5,148,65,72,113,88,69,17,110,13,57,80,73,11,99,12,195,168,80,42,71,120,72,55,82,95,30,17,166,103,73,14,85,56,35,25,102,40,159,122,77,26,68,27,112,15,80,10,89,8,35,57,132,94,15,106,41,185,131,64,13,6,41,34,22,66,7,42,0,64,12,68,128,10,26,7,41,49,2,27,11,37,22,25,44,74,176,220,39,105,26,116,13,137,23,74,80,11,157,54,108,89,71,66,106,57,7,79,12,62,80,37,153,26,108,127,41,13,101,93,4,10,39,90,24,51,45,9,41,2,25,1,27,0,24,56,18,103,98,0,65,134,32,12,17,6,8,2,4,4,27,12,95,5,148,65,70,114,88,67,15,109,12,38,23,29,10,17,11,142,46,57,21,71,52,2,53,102,27,15,72,204,87,60,42,81,56,68,116,104,44,162,124,91,103,74,28,113,15,82,11,52,7,33,58,133,95,14,106,40,187,130,62,13,8,44,35,21,65,7,42,0,30,11,69,130,18,76,53,150,50,1,26,10,38,24,24,46,74,173

Secondary structure (DSSP, 8-state):
--EEEE--B-TTSSS-SS--B------HHHHHHHHHHT-EEEEEEEEE--HHHHTT--EEEEEEEEETT--EEEEEEEEE------HHHHHHHHHHTHHHHHTTSS-SEEEEEEE--SS--S-SSS-EEE---EES-SS---SEEEEEEES--/--EEEE--B-TTSSS-SS--B------HHHHHHHHHHT-EEEEEEEEE--HHHHTT--EEEEEEEEETT--EEEEEEEEE------HHHHHHHHHHTHHHHHTTSS-SEEEEEEE--SS--S-SSS-EEE---EES-SS---SEEEEEEES--

Radius of gyration: 21.45 Å; Cα contacts (8 Å, |Δi|>4): 674; chains: 2; bounding box: 52×52×41 Å